Protein 4ZKS (pdb70)

Structure (mmCIF, N/CA/C/O backbone):
data_4ZKS
#
_entry.id   4ZKS
#
_cell.length_a   120.751
_cell.length_b   120.751
_cell.length_c   42.961
_cell.angle_alpha   90.00
_cell.angle_beta   90.00
_cell.angle_gamma   120.00
#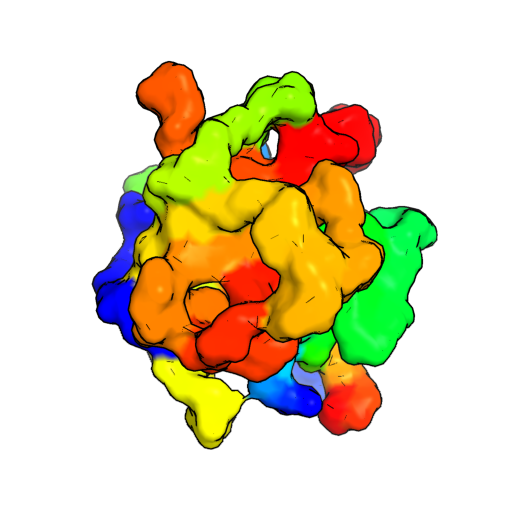
_symmetry.space_group_name_H-M   'H 3'
#
loop_
_entity.id
_entity.type
_entity.pdbx_description
1 polymer 'Urokinase-type plasminogen activator'
2 polymer upain-1-W3A
3 water water
#
loop_
_atom_site.group_PDB
_atom_site.id
_atom_site.type_symbol
_atom_site.label_atom_id
_atom_site.label_alt_id
_atom_site.label_comp_id
_atom_site.label_asym_id
_atom_site.label_entity_id
_atom_site.label_seq_id
_atom_site.pdbx_PDB_ins_code
_atom_site.Cartn_x
_atom_site.Cartn_y
_atom_site.Cartn_z
_atom_site.occupancy
_atom_site.B_iso_or_equiv
_atom_site.auth_seq_id
_atom_site.auth_comp_id
_atom_site.auth_asym_id
_atom_site.auth_atom_id
_atom_site.pdbx_PDB_model_num
ATOM 1 N N . ILE A 1 1 ? -25.254 -25.423 -6.284 1.00 18.20 16 ILE U N 1
ATOM 2 C CA . ILE A 1 1 ? -26.451 -26.311 -6.304 1.00 18.18 16 ILE U CA 1
ATOM 3 C C . ILE A 1 1 ? -26.390 -27.288 -5.128 1.00 18.37 16 ILE U C 1
ATOM 4 O O . ILE A 1 1 ? -25.432 -28.075 -5.040 1.00 17.97 16 ILE U O 1
ATOM 9 N N . ILE A 1 2 ? -27.394 -27.227 -4.248 1.00 18.65 17 ILE U N 1
ATOM 10 C CA . ILE A 1 2 ? -27.570 -28.198 -3.142 1.00 19.11 17 ILE U CA 1
ATOM 11 C C . ILE A 1 2 ? -28.231 -29.466 -3.680 1.00 18.79 17 ILE U C 1
ATOM 12 O O . ILE A 1 2 ? -29.275 -29.385 -4.318 1.00 19.60 17 ILE U O 1
ATOM 17 N N . GLY A 1 3 ? -27.632 -30.627 -3.441 1.00 18.87 18 GLY U N 1
ATOM 18 C CA . GLY A 1 3 ? -28.189 -31.878 -3.939 1.00 19.54 18 GLY U CA 1
ATOM 19 C C . GLY A 1 3 ? -28.015 -31.947 -5.451 1.00 20.15 18 GLY U C 1
ATOM 20 O O . GLY A 1 3 ? -27.046 -31.434 -5.981 1.00 20.05 18 GLY U O 1
ATOM 21 N N . GLY A 1 4 ? -28.974 -32.548 -6.146 1.00 20.24 19 GLY U N 1
ATOM 22 C CA . GLY A 1 4 ? -28.859 -32.697 -7.603 1.00 20.67 19 GLY U CA 1
ATOM 23 C C . GLY A 1 4 ? -27.689 -33.579 -7.979 1.00 20.52 19 GLY U C 1
ATOM 24 O O . GLY A 1 4 ? -27.311 -34.494 -7.229 1.00 20.04 19 GLY U O 1
ATOM 25 N N . GLU A 1 5 ? -27.084 -33.308 -9.131 1.00 20.33 20 GLU U N 1
ATOM 26 C CA . GLU A 1 5 ? -26.081 -34.202 -9.673 1.00 20.73 20 GLU U CA 1
ATOM 27 C C . GLU A 1 5 ? -25.010 -33.420 -10.432 1.00 20.37 20 GLU U C 1
ATOM 28 O O . GLU A 1 5 ? -25.263 -32.323 -10.942 1.00 18.79 20 GLU U O 1
ATOM 34 N N . PHE A 1 6 ? -23.806 -33.968 -10.467 1.00 18.83 21 PHE U N 1
ATOM 35 C CA . PHE A 1 6 ? -22.749 -33.388 -11.269 1.00 18.14 21 PHE U CA 1
ATOM 36 C C . PHE A 1 6 ? -23.091 -33.609 -12.719 1.00 18.80 21 PHE U C 1
ATOM 37 O O . PHE A 1 6 ? -23.810 -34.539 -13.056 1.00 18.39 21 PHE U O 1
ATOM 45 N N . THR A 1 7 ? -22.592 -32.716 -13.548 1.00 18.68 22 THR U N 1
ATOM 46 C CA . THR A 1 7 ? -22.882 -32.755 -14.972 1.00 18.68 22 THR U CA 1
ATOM 47 C C . THR A 1 7 ? -21.700 -32.188 -15.722 1.00 18.80 22 THR U C 1
ATOM 48 O O . THR A 1 7 ? -20.664 -31.891 -15.129 1.00 18.60 22 THR U O 1
ATOM 52 N N . THR A 1 8 ? -21.856 -32.065 -17.046 1.00 20.04 23 THR U N 1
ATOM 53 C CA . THR A 1 8 ? -20.888 -31.410 -17.891 1.00 19.62 23 THR U CA 1
ATOM 54 C C . THR A 1 8 ? -21.599 -30.443 -18.841 1.00 19.03 23 THR U C 1
ATOM 55 O O . THR A 1 8 ? -22.819 -30.496 -19.035 1.00 18.85 23 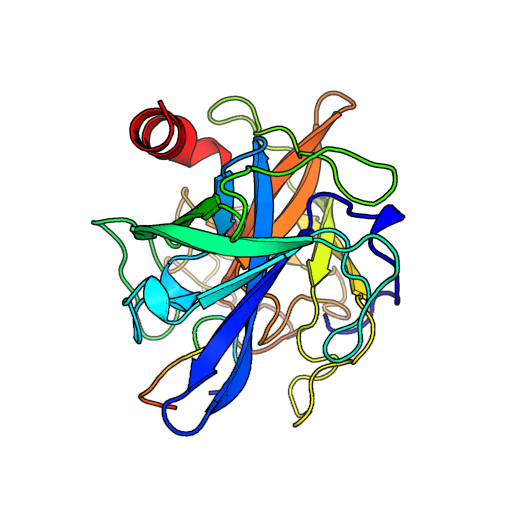THR U O 1
ATOM 59 N N . ILE A 1 9 ? -20.798 -29.591 -19.459 1.00 19.70 24 ILE U N 1
ATOM 60 C CA . ILE A 1 9 ? -21.292 -28.506 -20.299 1.00 19.57 24 ILE U CA 1
ATOM 61 C C . ILE A 1 9 ? -22.133 -28.984 -21.497 1.00 19.87 24 ILE U C 1
ATOM 62 O O . ILE A 1 9 ? -23.043 -28.284 -21.948 1.00 18.82 24 ILE U O 1
ATOM 67 N N . GLU A 1 10 ? -21.871 -30.199 -21.970 1.00 20.09 25 GLU U N 1
ATOM 68 C CA . GLU A 1 10 ? -22.706 -30.799 -23.030 1.00 19.77 25 GLU U CA 1
ATOM 69 C C . GLU A 1 10 ? -24.193 -30.850 -22.660 1.00 20.43 25 GLU U C 1
ATOM 70 O O . GLU A 1 10 ? -25.062 -30.795 -23.530 1.00 21.50 25 GLU U O 1
ATOM 76 N N . ASN A 1 11 ? -24.485 -30.960 -21.365 1.00 19.85 26 ASN U N 1
ATOM 77 C CA . ASN A 1 11 ? -25.855 -31.011 -20.866 1.00 18.86 26 ASN U CA 1
ATOM 78 C C . ASN A 1 11 ? -26.480 -29.644 -20.577 1.00 19.61 26 ASN U C 1
ATOM 79 O O . ASN A 1 11 ? -27.634 -29.547 -20.159 1.00 20.11 26 ASN U O 1
ATOM 84 N N . GLN A 1 12 ? -25.718 -28.585 -20.795 1.00 19.37 27 GLN U N 1
ATOM 85 C CA . GLN A 1 12 ? -26.217 -27.229 -20.640 1.00 19.95 27 GLN U CA 1
ATOM 86 C C . GLN A 1 12 ? -25.269 -26.287 -21.399 1.00 20.33 27 GLN U C 1
ATOM 87 O O . GLN A 1 12 ? -24.616 -25.427 -20.795 1.00 20.28 27 GLN U O 1
ATOM 93 N N . PRO A 1 13 ? -25.172 -26.459 -22.743 1.00 21.06 28 PRO U N 1
ATOM 94 C CA . PRO A 1 13 ? -24.098 -25.828 -23.523 1.00 20.86 28 PRO U CA 1
ATOM 95 C C . PRO A 1 13 ? -24.199 -24.312 -23.724 1.00 20.70 28 PRO U C 1
ATOM 96 O O . PRO A 1 13 ? -23.276 -23.712 -24.272 1.00 21.81 28 PRO U O 1
ATOM 100 N N . TRP A 1 14 ? -25.274 -23.714 -23.244 1.00 20.88 29 TRP U N 1
ATOM 101 C CA . TRP A 1 14 ? -25.414 -22.259 -23.176 1.00 20.90 29 TRP U CA 1
ATOM 102 C C . TRP A 1 14 ? -24.860 -21.678 -21.883 1.00 20.87 29 TRP U C 1
ATOM 103 O O . TRP A 1 14 ? -24.834 -20.451 -21.739 1.00 20.90 29 TRP U O 1
ATOM 114 N N . PHE A 1 15 ? -24.464 -22.534 -20.937 1.00 20.47 30 PHE U N 1
ATOM 115 C CA . PHE A 1 15 ? -24.040 -22.042 -19.627 1.00 19.16 30 PHE U CA 1
ATOM 116 C C . PHE A 1 15 ? -22.742 -21.248 -19.743 1.00 18.85 30 PHE U C 1
ATOM 117 O O . PHE A 1 15 ? -21.773 -21.700 -20.347 1.00 19.97 30 PHE U O 1
ATOM 125 N N . ALA A 1 16 ? -22.737 -20.048 -19.168 1.00 19.23 31 ALA U N 1
ATOM 126 C CA . ALA A 1 16 ? -21.590 -19.166 -19.196 1.00 18.37 31 ALA U CA 1
ATOM 127 C C . ALA A 1 16 ? -21.035 -19.035 -17.793 1.00 18.37 31 ALA U C 1
ATOM 128 O O . ALA A 1 16 ? -21.808 -18.838 -16.835 1.00 18.40 31 ALA U O 1
ATOM 130 N N . ALA A 1 17 ? -19.720 -19.156 -17.671 1.00 18.42 32 ALA U N 1
ATOM 131 C CA . ALA A 1 17 ? -19.031 -18.988 -16.384 1.00 17.88 32 ALA U CA 1
ATOM 132 C C . ALA A 1 17 ? -18.326 -17.628 -16.370 1.00 18.18 32 ALA U C 1
ATOM 133 O O . ALA A 1 17 ? -17.452 -17.341 -17.213 1.00 18.43 32 ALA U O 1
ATOM 135 N N . ILE A 1 18 ? -18.746 -16.781 -15.437 1.00 18.08 33 ILE U N 1
ATOM 136 C CA . ILE A 1 18 ? -18.299 -15.393 -15.360 1.00 19.37 33 ILE U CA 1
ATOM 137 C C . ILE A 1 18 ? -17.385 -15.170 -14.156 1.00 19.82 33 ILE U C 1
ATOM 138 O O . ILE A 1 18 ? -17.768 -15.458 -13.017 1.00 20.48 33 ILE U O 1
ATOM 143 N N . TYR A 1 19 ? -16.187 -14.704 -14.426 1.00 19.84 34 TYR U N 1
ATOM 144 C CA . TYR A 1 19 ? -15.172 -14.406 -13.454 1.00 20.68 34 TYR U CA 1
ATOM 145 C C . TYR A 1 19 ? -14.734 -12.907 -13.402 1.00 22.15 34 TYR U C 1
ATOM 146 O O . TYR A 1 19 ? -14.934 -12.179 -14.317 1.00 21.49 34 TYR U O 1
ATOM 155 N N . ARG A 1 20 ? -14.112 -12.522 -12.303 1.00 24.40 35 ARG U N 1
ATOM 156 C CA . ARG A 1 20 ? -13.564 -11.166 -12.186 1.00 28.78 35 ARG U CA 1
ATOM 157 C C . ARG A 1 20 ? -12.096 -11.141 -11.862 1.00 29.18 35 ARG U C 1
ATOM 158 O O . ARG A 1 20 ? -11.706 -11.801 -10.954 1.00 26.76 35 ARG U O 1
ATOM 166 N N . ARG A 1 21 ? -11.319 -10.333 -12.555 1.00 32.83 36 ARG U N 1
ATOM 167 C CA . ARG A 1 21 ? -9.917 -10.196 -12.193 1.00 37.37 36 ARG U CA 1
ATOM 168 C C . ARG A 1 21 ? -9.752 -9.206 -11.093 1.00 39.09 36 ARG U C 1
ATOM 169 O O . ARG A 1 21 ? -10.437 -8.238 -11.047 1.00 39.16 36 ARG U O 1
ATOM 177 N N . HIS A 1 22 ? -8.802 -9.462 -10.222 1.00 42.74 37 HIS U N 1
ATOM 178 C CA . HIS A 1 22 ? -8.417 -8.483 -9.244 1.00 46.19 37 HIS U CA 1
ATOM 179 C C . HIS A 1 22 ? -7.017 -7.892 -9.473 1.00 48.35 37 HIS U C 1
ATOM 180 O O . HIS A 1 22 ? -6.048 -8.595 -9.724 1.00 52.50 37 HIS U O 1
ATOM 187 N N . ARG A 1 23 A -6.962 -6.570 -9.416 1.00 74.27 37 ARG U N 1
ATOM 188 C CA . ARG A 1 23 A -5.835 -5.757 -8.979 1.00 73.36 37 ARG U CA 1
ATOM 189 C C . ARG A 1 23 A -4.909 -6.536 -8.107 1.00 73.11 37 ARG U C 1
ATOM 190 O O . ARG A 1 23 A -5.188 -6.767 -6.954 1.00 72.36 37 ARG U O 1
ATOM 198 N N . GLY A 1 24 B -3.811 -6.962 -8.688 1.00 81.90 37 GLY U N 1
ATOM 199 C CA . GLY A 1 24 B -2.956 -7.958 -8.094 1.00 82.80 37 GLY U CA 1
ATOM 200 C C . GLY A 1 24 B -2.946 -9.117 -9.055 1.00 82.83 37 GLY U C 1
ATOM 201 O O . GLY A 1 24 B -1.914 -9.640 -9.436 1.00 83.10 37 GLY U O 1
ATOM 202 N N . GLY A 1 25 C -4.132 -9.487 -9.493 1.00 78.96 37 GLY U N 1
ATOM 203 C CA . GLY A 1 25 C -4.229 -10.386 -10.614 1.00 78.12 37 GLY U CA 1
ATOM 204 C C . GLY A 1 25 C -4.885 -11.696 -10.361 1.00 78.10 37 GLY U C 1
ATOM 205 O O . GLY A 1 25 C -4.935 -12.495 -11.267 1.00 73.04 37 GLY U O 1
ATOM 206 N N . SER A 1 26 D -5.374 -11.941 -9.152 1.00 43.75 37 SER U N 1
ATOM 207 C CA . SER A 1 26 D -6.118 -13.175 -8.941 1.00 43.12 37 SER U CA 1
ATOM 208 C C . SER A 1 26 D -7.442 -13.097 -9.734 1.00 40.32 37 SER U C 1
ATOM 209 O O . SER A 1 26 D -7.845 -12.024 -10.090 1.00 41.70 37 SER U O 1
ATOM 212 N N . VAL A 1 27 ? -8.060 -14.226 -10.042 1.00 37.43 38 VAL U N 1
ATOM 213 C CA . VAL A 1 27 ? -9.341 -14.257 -10.710 1.00 35.01 38 VAL U CA 1
ATOM 214 C C . VAL A 1 27 ? -10.250 -15.133 -9.899 1.00 33.56 38 VAL U C 1
ATOM 215 O O . VAL A 1 27 ? -9.823 -16.150 -9.468 1.00 34.67 38 VAL U O 1
ATOM 219 N N . THR A 1 28 ? -11.484 -14.722 -9.680 1.00 30.31 39 THR U N 1
ATOM 220 C CA . THR A 1 28 ? -12.399 -15.427 -8.836 1.00 29.07 39 THR U CA 1
ATOM 221 C C . THR A 1 28 ? -13.702 -15.558 -9.580 1.00 25.53 39 THR U C 1
ATOM 222 O O . THR A 1 28 ? -14.038 -14.735 -10.358 1.00 23.39 39 THR U O 1
ATOM 226 N N . TYR A 1 29 ? -14.415 -16.630 -9.322 1.00 23.35 40 TYR U N 1
ATOM 227 C CA . TYR A 1 29 ? -15.731 -16.856 -9.913 1.00 21.65 40 TYR U CA 1
ATOM 228 C C . TYR A 1 29 ? -16.751 -15.858 -9.384 1.00 22.39 40 TYR U C 1
ATOM 229 O O . TYR A 1 29 ? -16.737 -15.536 -8.241 1.00 23.55 40 TYR U O 1
ATOM 238 N N . VAL A 1 30 ? -17.608 -15.373 -10.251 1.00 22.23 41 VAL U N 1
ATOM 239 C CA . VAL A 1 30 ? -18.610 -14.382 -9.888 1.00 22.51 41 VAL U CA 1
ATOM 240 C C . VAL A 1 30 ? -19.997 -15.016 -9.923 1.00 22.22 41 VAL U C 1
ATOM 241 O O . VAL A 1 30 ? -20.667 -15.131 -8.896 1.00 21.41 41 VAL U O 1
ATOM 245 N N . CYS A 1 31 ? -20.405 -15.467 -11.104 1.00 20.31 42 CYS U N 1
ATOM 246 C CA . CYS A 1 31 ? -21.778 -15.870 -11.335 1.00 19.81 42 CYS U CA 1
ATOM 247 C C . CYS A 1 31 ? -21.850 -16.665 -12.617 1.00 18.05 42 CYS U C 1
ATOM 248 O O . CYS A 1 31 ? -20.918 -16.640 -13.396 1.00 17.32 42 CYS U O 1
ATOM 251 N N . GLY A 1 32 ? -22.974 -17.344 -12.794 1.00 17.01 43 GLY U N 1
ATOM 252 C CA . GLY A 1 32 ? -23.341 -18.004 -14.039 1.00 17.66 43 GLY U CA 1
ATOM 253 C C . GLY A 1 32 ? -24.047 -17.049 -14.982 1.00 17.49 43 GLY U C 1
ATOM 254 O O . GLY A 1 32 ? -24.305 -15.891 -14.653 1.00 18.45 43 GLY U O 1
ATOM 255 N N . GLY A 1 33 ? -24.342 -17.546 -16.172 1.00 17.80 44 GLY U N 1
ATOM 256 C CA . GLY A 1 33 ? -25.055 -16.794 -17.187 1.00 18.08 44 GLY U CA 1
ATOM 257 C C . GLY A 1 33 ? -25.488 -17.756 -18.277 1.00 18.53 44 GLY U C 1
ATOM 258 O O . GLY A 1 33 ? -25.117 -18.934 -18.234 1.00 18.78 44 GLY U O 1
ATOM 259 N N . SER A 1 34 ? -26.223 -17.239 -19.268 1.00 18.62 45 SER U N 1
ATOM 260 C CA . SER A 1 34 ? -26.760 -18.051 -20.354 1.00 19.24 45 SER U CA 1
ATOM 261 C C . SER A 1 34 ? -26.522 -17.347 -21.693 1.00 20.76 45 SER U C 1
ATOM 262 O O . SER A 1 34 ? -26.804 -16.154 -21.843 1.00 19.32 45 SER U O 1
ATOM 265 N N . LEU A 1 35 ? -25.985 -18.096 -22.648 1.00 20.75 46 LEU U N 1
ATOM 266 C CA . LEU A 1 35 ? -25.749 -17.587 -23.993 1.00 22.67 46 LEU U CA 1
ATOM 267 C C . LEU A 1 35 ? -27.071 -17.559 -24.734 1.00 22.35 46 LEU U C 1
ATOM 268 O O . LEU A 1 35 ? -27.680 -18.599 -24.937 1.00 22.90 46 LEU U O 1
ATOM 273 N N . ILE A 1 36 ? -27.530 -16.368 -25.118 1.00 23.06 47 ILE U N 1
ATOM 274 C CA . ILE A 1 36 ? -28.824 -16.230 -25.789 1.00 23.59 47 ILE U CA 1
ATOM 275 C C . ILE A 1 36 ? -28.639 -15.868 -27.275 1.00 25.17 47 ILE U C 1
ATOM 276 O O . ILE A 1 36 ? -29.568 -16.000 -28.063 1.00 27.29 47 ILE U O 1
ATOM 281 N N . SER A 1 37 ? -27.446 -15.412 -27.632 1.00 27.15 48 SER U N 1
ATOM 282 C CA . SER A 1 37 ? -27.027 -15.315 -29.024 1.00 27.62 48 SER U CA 1
ATOM 283 C C . SER A 1 37 ? -25.508 -15.344 -29.048 1.00 28.32 48 SER U C 1
ATOM 284 O O . SER A 1 37 ? -24.867 -15.232 -27.993 1.00 27.90 48 SER U O 1
ATOM 287 N N . PRO A 1 38 ? -24.906 -15.476 -30.246 1.00 27.33 49 PRO U N 1
ATOM 288 C CA . PRO A 1 38 ? -23.456 -15.601 -30.296 1.00 27.25 49 PRO U CA 1
ATOM 289 C C . PRO A 1 38 ? -22.687 -14.531 -29.527 1.00 27.35 49 PRO U C 1
ATOM 290 O O . PRO A 1 38 ? -21.662 -14.852 -28.932 1.00 26.16 49 PRO U O 1
ATOM 294 N N . CYS A 1 39 ? -23.170 -13.284 -29.527 1.00 26.70 50 CYS U N 1
ATOM 295 C CA . CYS A 1 39 ? -22.462 -12.191 -28.858 1.00 27.82 50 CYS U CA 1
ATOM 296 C C . CYS A 1 39 ? -23.000 -11.814 -27.481 1.00 26.03 50 CYS U C 1
ATOM 297 O O . CYS A 1 39 ? -22.439 -10.928 -26.852 1.00 26.27 50 CYS U O 1
ATOM 300 N N . TRP A 1 40 ? -24.063 -12.463 -27.014 1.00 25.93 51 TRP U N 1
ATOM 301 C CA . TRP A 1 40 ? -24.776 -11.979 -25.818 1.00 25.48 51 TRP U CA 1
ATOM 302 C C . TRP A 1 40 ? -25.019 -13.047 -24.762 1.00 23.95 51 TRP U C 1
ATOM 303 O O . TRP A 1 40 ? -25.615 -14.082 -25.036 1.00 22.25 51 TRP U O 1
ATOM 314 N N . VAL A 1 41 ? -24.577 -12.745 -23.541 1.00 22.72 52 VAL U N 1
ATOM 315 C CA . VAL A 1 41 ? -24.837 -13.581 -22.376 1.00 21.55 52 VAL U CA 1
ATOM 316 C C . VAL A 1 41 ? -25.752 -12.827 -21.416 1.00 21.11 52 VAL U C 1
ATOM 317 O O . VAL A 1 41 ? -25.571 -11.629 -21.172 1.00 20.16 52 VAL U O 1
ATOM 321 N N . ILE A 1 42 ? -26.740 -13.524 -20.872 1.00 20.09 53 ILE U N 1
ATOM 322 C CA . ILE A 1 42 ? -27.682 -12.904 -19.964 1.00 19.85 53 ILE U CA 1
ATOM 323 C C . ILE A 1 42 ? -27.439 -13.443 -18.560 1.00 20.14 53 ILE U C 1
ATOM 324 O O . ILE A 1 42 ? -27.200 -14.630 -18.389 1.00 19.26 53 ILE U O 1
ATOM 329 N N . SER A 1 43 ? -27.498 -12.561 -17.568 1.00 19.33 54 SER U N 1
ATOM 330 C CA . SER A 1 43 ? -27.154 -12.918 -16.201 1.00 18.95 54 SER U CA 1
ATOM 331 C C . SER A 1 43 ? -27.975 -12.039 -15.244 1.00 19.15 54 SER U C 1
ATOM 332 O O . SER A 1 43 ? -29.030 -11.516 -15.629 1.00 20.11 54 SER U O 1
ATOM 335 N N . ALA A 1 44 ? -27.501 -11.872 -14.013 1.00 18.75 55 ALA U N 1
ATOM 336 C CA . ALA A 1 44 ? -28.196 -11.056 -13.005 1.00 19.17 55 ALA U CA 1
ATOM 337 C C . ALA A 1 44 ? -27.421 -9.772 -12.672 1.00 19.31 55 ALA U C 1
ATOM 338 O O . ALA A 1 44 ? -26.210 -9.806 -12.503 1.00 19.85 55 ALA U O 1
ATOM 340 N N . THR A 1 45 ? -28.116 -8.649 -12.551 1.00 19.22 56 THR U N 1
ATOM 341 C CA . THR A 1 45 ? -27.446 -7.362 -12.247 1.00 19.43 56 THR U CA 1
ATOM 342 C C . THR A 1 45 ? -26.709 -7.426 -10.897 1.00 19.49 56 THR U C 1
ATOM 343 O O . THR A 1 45 ? -25.636 -6.869 -10.757 1.00 20.15 56 THR U O 1
ATOM 347 N N . HIS A 1 46 ? -27.246 -8.140 -9.917 1.00 19.75 57 HIS U N 1
ATOM 348 C CA . HIS A 1 46 ? -26.599 -8.13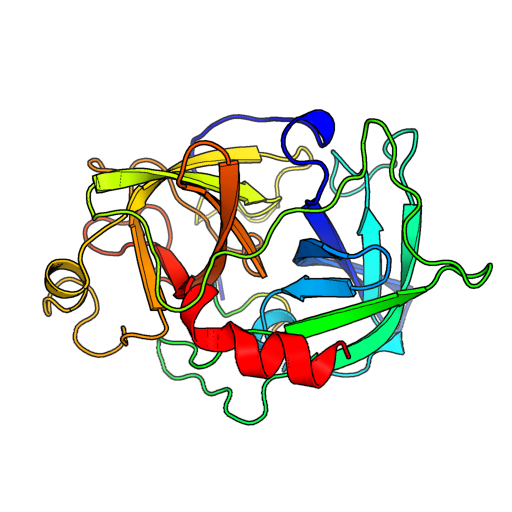6 -8.588 1.00 19.92 57 HIS U CA 1
ATOM 349 C C . HIS A 1 46 ? -25.196 -8.738 -8.607 1.00 21.07 57 HIS U C 1
ATOM 350 O O . HIS A 1 46 ? -24.384 -8.453 -7.731 1.00 21.72 57 HIS U O 1
ATOM 357 N N . CYS A 1 47 ? -24.905 -9.550 -9.628 1.00 20.77 58 CYS U N 1
ATOM 358 C CA . CYS A 1 47 ? -23.579 -10.112 -9.817 1.00 21.18 58 CYS U CA 1
ATOM 359 C C . CYS A 1 47 ? -22.496 -9.063 -10.064 1.00 21.94 58 CYS U C 1
ATOM 360 O O . CYS A 1 47 ? -21.328 -9.339 -9.843 1.00 20.38 58 CYS U O 1
ATOM 363 N N . PHE A 1 48 ? -22.914 -7.914 -10.556 1.00 21.95 59 PHE U N 1
ATOM 364 C CA . PHE A 1 48 ? -22.010 -6.873 -11.003 1.00 22.62 59 PHE U CA 1
ATOM 365 C C . PHE A 1 48 ? -22.073 -5.503 -10.295 1.00 22.77 59 PHE U C 1
ATOM 366 O O . PHE A 1 48 ? -21.205 -4.704 -10.426 1.00 22.03 59 PHE U O 1
ATOM 374 N N . ILE A 1 49 ? -23.159 -5.292 -9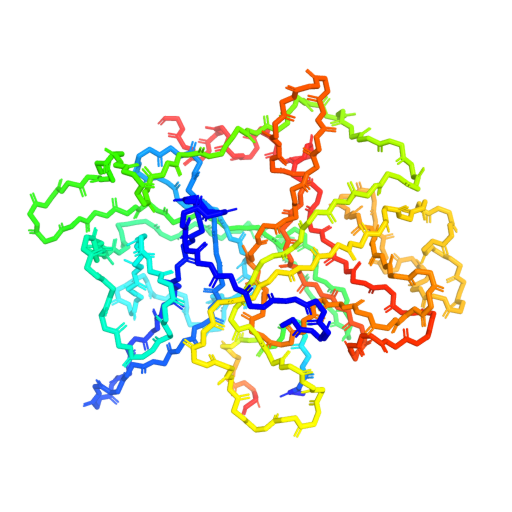.596 1.00 26.06 60 ILE U N 1
ATOM 375 C CA . ILE A 1 49 ? -23.595 -3.997 -9.163 1.00 28.62 60 ILE U CA 1
ATOM 376 C C . ILE A 1 49 ? -22.516 -3.336 -8.360 1.00 29.12 60 ILE U C 1
ATOM 377 O O . ILE A 1 49 ? -22.386 -2.156 -8.408 1.00 30.85 60 ILE U O 1
ATOM 382 N N . ASP A 1 50 A -21.819 -4.125 -7.561 1.00 33.82 60 ASP U N 1
ATOM 383 C CA . ASP A 1 50 A -20.717 -3.652 -6.734 1.00 34.24 60 ASP U CA 1
ATOM 384 C C . ASP A 1 50 A -19.399 -3.323 -7.424 1.00 33.52 60 ASP U C 1
ATOM 385 O O . ASP A 1 50 A -18.610 -2.568 -6.925 1.00 30.66 60 ASP U O 1
ATOM 390 N N . TYR A 1 51 B -19.141 -3.984 -8.539 1.00 34.81 60 TYR U N 1
ATOM 391 C CA . TYR A 1 51 B -17.942 -3.781 -9.294 1.00 35.99 60 TYR U CA 1
ATOM 392 C C . TYR A 1 51 B -18.332 -3.679 -10.746 1.00 35.29 60 TYR U C 1
ATOM 393 O O . TYR A 1 51 B -18.164 -4.595 -11.484 1.00 34.34 60 TYR U O 1
ATOM 402 N N . PRO A 1 52 C -18.899 -2.458 -11.130 1.00 31.03 60 PRO U N 1
ATOM 403 C CA . PRO A 1 52 C -19.538 -2.477 -12.452 1.00 31.04 60 PRO U CA 1
ATOM 404 C C . PRO A 1 52 C -18.650 -2.206 -13.650 1.00 31.47 60 PRO U C 1
ATOM 405 O O . PRO A 1 52 C -19.138 -1.965 -14.709 1.00 33.72 60 PRO U O 1
ATOM 409 N N . LYS A 1 53 ? -17.360 -2.218 -13.457 1.00 31.90 61 LYS U N 1
ATOM 410 C CA . LYS A 1 53 ? -16.433 -1.999 -14.537 1.00 35.38 61 LYS U CA 1
ATOM 411 C C . LYS A 1 53 ? -16.261 -3.241 -15.454 1.00 33.12 61 LYS U C 1
ATOM 412 O O . LYS A 1 53 ? -15.787 -4.240 -15.026 1.00 32.84 61 LYS U O 1
ATOM 418 N N . LYS A 1 54 ? -16.606 -3.101 -16.723 1.00 31.75 62 LYS U N 1
ATOM 419 C CA . LYS A 1 54 ? -16.621 -4.193 -17.691 1.00 31.33 62 LYS U CA 1
ATOM 420 C C . LYS A 1 54 ? -15.275 -4.809 -17.928 1.00 31.71 62 LYS U C 1
ATOM 421 O O . LYS A 1 54 ? -15.197 -5.956 -18.145 1.00 31.29 62 LYS U O 1
ATOM 427 N N . GLU A 1 55 A -14.210 -4.034 -17.874 1.00 30.77 62 GLU U N 1
ATOM 428 C CA . GLU A 1 55 A -12.875 -4.578 -18.096 1.00 32.46 62 GLU U CA 1
ATOM 429 C C . GLU A 1 55 A -12.430 -5.611 -17.055 1.00 32.46 62 GLU U C 1
ATOM 430 O O . GLU A 1 55 A -11.426 -6.261 -17.239 1.00 33.05 62 GLU U O 1
ATOM 436 N N . ASP A 1 56 ? -13.097 -5.651 -15.926 1.00 31.63 63 ASP U N 1
ATOM 437 C CA . ASP A 1 56 ? -12.694 -6.527 -14.870 1.00 32.37 63 ASP U CA 1
ATOM 438 C C . ASP A 1 56 ? -13.123 -7.973 -15.086 1.00 31.16 63 ASP U C 1
ATOM 439 O O . ASP A 1 56 ? -12.659 -8.820 -14.397 1.00 33.09 63 ASP U O 1
ATOM 444 N N . TYR A 1 57 ? -14.037 -8.219 -16.007 1.00 29.99 64 TYR U N 1
ATOM 445 C CA . TYR A 1 57 ? -14.715 -9.500 -16.139 1.00 28.37 64 TYR U CA 1
ATOM 446 C C . TYR A 1 57 ? -14.230 -10.336 -17.303 1.00 28.36 64 TYR U C 1
ATOM 447 O O . TYR A 1 57 ? -13.863 -9.823 -18.314 1.00 29.66 64 TYR U O 1
ATOM 456 N N . ILE A 1 58 ? -14.257 -11.634 -17.103 1.00 26.55 65 ILE U N 1
ATOM 457 C CA . ILE A 1 58 ? -13.920 -12.628 -18.103 1.00 27.05 65 ILE U CA 1
ATOM 458 C C . ILE A 1 58 ? -15.083 -13.609 -18.173 1.00 26.45 65 ILE U C 1
ATOM 459 O O . ILE A 1 58 ? -15.595 -14.025 -17.142 1.00 25.74 65 ILE U O 1
ATOM 464 N N . VAL A 1 59 ? -15.475 -13.991 -19.384 1.00 23.79 66 VAL U N 1
ATOM 465 C CA . VAL A 1 59 ? -16.532 -14.964 -19.575 1.00 22.60 66 VAL U CA 1
ATOM 466 C C . VAL A 1 59 ? -16.003 -16.169 -20.342 1.00 24.58 66 VAL U C 1
ATOM 467 O O . VAL A 1 59 ? -15.358 -16.003 -21.388 1.00 23.49 66 VAL U O 1
ATOM 471 N N . TYR A 1 60 ? -16.273 -17.366 -19.821 1.00 23.51 67 TYR U N 1
ATOM 472 C CA . TYR A 1 60 ? -15.951 -18.607 -20.527 1.00 25.01 67 TYR U CA 1
ATOM 473 C C . TYR A 1 60 ? -17.218 -19.297 -20.958 1.00 24.04 67 TYR U C 1
ATOM 474 O O . TYR A 1 60 ? -18.211 -19.332 -20.207 1.00 22.57 67 TYR U O 1
ATOM 483 N N . LEU A 1 61 ? -17.178 -19.854 -22.168 1.00 23.60 68 LEU U N 1
ATOM 484 C CA . LEU A 1 61 ? -18.185 -20.785 -22.647 1.00 23.59 68 LEU U CA 1
ATOM 485 C C . LEU A 1 61 ? -17.539 -22.161 -22.865 1.00 22.59 68 LEU U C 1
ATOM 486 O O . LEU A 1 61 ? -16.318 -22.275 -23.033 1.00 21.97 68 LEU U O 1
ATOM 491 N N . GLY A 1 62 ? -18.357 -23.206 -22.846 1.00 23.08 69 GLY U N 1
ATOM 492 C CA . GLY A 1 62 ? -17.864 -24.568 -23.021 1.00 22.45 69 GLY U CA 1
ATOM 493 C C . GLY A 1 62 ? -17.072 -25.109 -21.848 1.00 23.31 69 GLY U C 1
ATOM 494 O O . GLY A 1 62 ? -16.242 -26.000 -22.014 1.00 21.32 69 GLY U O 1
ATOM 495 N N . ARG A 1 63 ? -17.330 -24.563 -20.661 1.00 24.01 70 ARG U N 1
ATOM 496 C CA . ARG A 1 63 ? -16.585 -24.909 -19.447 1.00 24.93 70 ARG U CA 1
ATOM 497 C C . ARG A 1 63 ? -17.394 -25.830 -18.533 1.00 22.78 70 ARG U C 1
ATOM 498 O O . ARG A 1 63 ? -18.503 -25.488 -18.138 1.00 21.15 70 ARG U O 1
ATOM 506 N N . SER A 1 64 ? -16.815 -26.984 -18.183 1.00 21.37 71 SER U N 1
ATOM 507 C CA . SER A 1 64 ? -17.433 -27.939 -17.257 1.00 20.99 71 SER U CA 1
ATOM 508 C C . SER A 1 64 ? -16.824 -27.878 -15.853 1.00 20.88 71 SER U C 1
ATOM 509 O O . SER A 1 64 ? -17.414 -28.423 -14.928 1.00 20.75 71 SER U O 1
ATOM 512 N N . ARG A 1 65 ? -15.648 -27.262 -15.707 1.00 20.58 72 ARG U N 1
ATOM 513 C CA . ARG A 1 65 ? -14.952 -27.193 -14.412 1.00 21.10 72 ARG U CA 1
ATOM 514 C C . ARG A 1 65 ? -14.591 -25.766 -14.046 1.00 21.30 72 ARG U C 1
ATOM 515 O O . ARG A 1 65 ? -14.391 -24.922 -14.900 1.00 19.27 72 ARG U O 1
ATOM 523 N N . LEU A 1 66 ? -14.520 -25.504 -12.748 1.00 21.58 73 LEU U N 1
ATOM 524 C CA . LEU A 1 66 ? -14.468 -24.134 -12.257 1.00 23.36 73 LEU U CA 1
ATOM 525 C C . LEU A 1 66 ? -13.077 -23.496 -12.427 1.00 23.99 73 LEU U C 1
ATOM 526 O O . LEU A 1 66 ? -12.963 -22.341 -12.821 1.00 25.63 73 LEU U O 1
ATOM 531 N N . ASN A 1 67 ? -12.027 -24.243 -12.103 1.00 25.06 74 ASN U N 1
ATOM 532 C CA . ASN A 1 67 ? -10.678 -23.684 -12.047 1.00 29.07 74 ASN U CA 1
ATOM 533 C C . ASN A 1 67 ? -9.671 -24.496 -12.832 1.00 31.30 74 ASN U C 1
ATOM 534 O O . ASN A 1 67 ? -8.488 -24.508 -12.502 1.00 33.55 74 ASN U O 1
ATOM 539 N N . SER A 1 68 ? -10.144 -25.178 -13.865 1.00 31.68 75 SER U N 1
ATOM 540 C CA . SER A 1 68 ? -9.254 -25.858 -14.795 1.00 34.28 75 SER U CA 1
ATOM 541 C C . SER A 1 68 ? -9.879 -25.767 -16.171 1.00 33.99 75 SER U C 1
ATOM 542 O O . SER A 1 68 ? -11.082 -25.571 -16.294 1.00 35.23 75 SER U O 1
ATOM 545 N N . ASN A 1 69 ? -9.067 -25.890 -17.210 1.00 34.17 76 ASN U N 1
ATOM 546 C CA . ASN A 1 69 ? -9.568 -25.706 -18.569 1.00 34.85 76 ASN U CA 1
ATOM 547 C C . ASN A 1 69 ? -10.362 -26.933 -19.019 1.00 31.83 76 ASN U C 1
ATOM 548 O O . ASN A 1 69 ? -10.050 -28.062 -18.639 1.00 32.35 76 ASN U O 1
ATOM 553 N N . THR A 1 70 ? -11.426 -26.692 -19.777 1.00 26.79 77 THR U N 1
ATOM 554 C CA . THR A 1 70 ? -12.185 -27.754 -20.416 1.00 25.47 77 THR U CA 1
ATOM 555 C C . THR A 1 70 ? -11.826 -27.699 -21.892 1.00 26.24 77 THR U C 1
ATOM 556 O O . THR A 1 70 ? -11.806 -26.621 -22.485 1.00 26.06 77 THR U O 1
ATOM 560 N N . GLN A 1 71 ? -11.520 -28.852 -22.477 1.00 26.19 78 GLN U N 1
ATOM 561 C CA . GLN A 1 71 ? -11.150 -28.912 -23.893 1.00 26.42 78 GLN U CA 1
ATOM 562 C C . GLN A 1 71 ? -12.295 -28.339 -24.722 1.00 25.82 78 GLN U C 1
ATOM 563 O O . GLN A 1 71 ? -13.435 -28.705 -24.524 1.00 24.70 78 GLN U O 1
ATOM 569 N N . GLY A 1 72 ? -11.979 -27.408 -25.623 1.00 27.21 79 GLY U N 1
ATOM 570 C CA . GLY A 1 72 ? -12.970 -26.753 -26.465 1.00 27.65 79 GLY U CA 1
ATOM 571 C C . GLY A 1 72 ? -13.526 -25.449 -25.907 1.00 28.15 79 GLY U C 1
ATOM 572 O O . GLY A 1 72 ? -14.340 -24.798 -26.545 1.00 29.04 79 GLY U O 1
ATOM 573 N N . GLU A 1 73 ? -13.120 -25.057 -24.706 1.00 27.37 80 GLU U N 1
ATOM 574 C CA . GLU A 1 73 ? -13.686 -23.842 -24.119 1.00 26.38 80 GLU U CA 1
ATOM 575 C C . GLU A 1 73 ? -13.290 -22.584 -24.908 1.00 27.18 80 GLU U C 1
ATOM 576 O O . GLU A 1 73 ? -12.301 -22.584 -25.649 1.00 26.91 80 GLU U O 1
ATOM 582 N N . MET A 1 74 ? -14.071 -21.520 -24.750 1.00 27.32 81 MET U N 1
ATOM 583 C CA . MET A 1 74 ? -13.704 -20.210 -25.296 1.00 29.09 81 MET U CA 1
ATOM 584 C C . MET A 1 74 ? -13.819 -19.130 -24.226 1.00 28.59 81 MET U C 1
ATOM 585 O O . MET A 1 74 ? -14.765 -19.137 -23.453 1.00 29.75 81 MET U O 1
ATOM 590 N N . LYS A 1 75 ? -12.846 -18.224 -24.215 1.00 28.75 82 LYS U N 1
ATOM 591 C CA . LYS A 1 75 ? -12.699 -17.154 -23.234 1.00 28.86 82 LYS U CA 1
ATOM 592 C C . LYS A 1 75 ? -13.002 -15.825 -23.922 1.00 29.62 82 LYS U C 1
ATOM 593 O O . LYS A 1 75 ? -12.545 -15.585 -25.048 1.00 28.62 82 LYS U O 1
ATOM 599 N N . PHE A 1 76 ? -13.761 -14.971 -23.241 1.00 27.83 83 PHE U N 1
ATOM 600 C CA . PHE A 1 76 ? -14.216 -13.698 -23.786 1.00 27.82 83 PHE U CA 1
ATOM 601 C C . PHE A 1 76 ? -14.017 -12.565 -22.806 1.00 29.09 83 PHE U C 1
ATOM 602 O O . PHE A 1 76 ? -14.090 -12.753 -21.577 1.00 25.37 83 PHE U O 1
ATOM 610 N N . GLU A 1 77 ? -13.766 -11.392 -23.373 1.00 30.22 84 GLU U N 1
ATOM 611 C CA . GLU A 1 77 ? -13.832 -10.151 -22.636 1.00 31.66 84 GLU U CA 1
ATOM 612 C C . GLU A 1 77 ? -15.229 -9.598 -22.786 1.00 28.59 84 GLU U C 1
ATOM 613 O O . GLU A 1 77 ? -16.018 -10.064 -23.618 1.00 26.69 84 GLU U O 1
ATOM 619 N N . VAL A 1 78 ? -15.545 -8.625 -21.942 1.00 28.31 85 VAL U N 1
ATOM 620 C CA . VAL A 1 78 ? -16.864 -8.038 -21.918 1.00 28.03 85 VAL U CA 1
ATOM 621 C C . VAL A 1 78 ? -16.797 -6.680 -22.614 1.00 29.91 85 VAL U C 1
ATOM 622 O O . VAL A 1 78 ? -16.289 -5.702 -22.063 1.00 29.67 85 VAL U O 1
ATOM 626 N N . GLU A 1 79 ? -17.309 -6.677 -23.823 1.00 31.63 86 GLU U N 1
ATOM 627 C CA . GLU A 1 79 ? -17.471 -5.483 -24.610 1.00 33.30 86 GLU U CA 1
ATOM 628 C C . GLU A 1 79 ? -18.461 -4.450 -24.053 1.00 33.17 86 GLU U C 1
ATOM 629 O O . GLU A 1 79 ? -18.230 -3.275 -24.081 1.00 32.46 86 GLU U O 1
ATOM 635 N N . ASN A 1 80 ? -19.582 -4.941 -23.586 1.00 33.88 87 ASN U N 1
ATOM 636 C CA . ASN A 1 80 ? -20.624 -4.127 -23.021 1.00 34.44 87 ASN U CA 1
ATOM 637 C C . ASN A 1 80 ? -21.128 -4.813 -21.781 1.00 32.45 87 ASN U C 1
ATOM 638 O O . ASN A 1 80 ? -21.424 -5.947 -21.849 1.00 31.71 87 ASN U O 1
ATOM 643 N N . LEU A 1 81 ? -21.305 -4.107 -20.688 1.00 29.57 88 LEU U N 1
ATOM 644 C CA . LEU A 1 81 ? -21.941 -4.660 -19.531 1.00 27.77 88 LEU U CA 1
ATOM 645 C C . LEU A 1 81 ? -23.140 -3.786 -19.210 1.00 27.35 88 LEU U C 1
ATOM 646 O O . LEU A 1 81 ? -22.986 -2.654 -18.809 1.00 27.83 88 LEU U O 1
ATOM 651 N N . ILE A 1 82 ? -24.313 -4.351 -19.387 1.00 24.84 89 ILE U N 1
ATOM 652 C CA . ILE A 1 82 ? -25.565 -3.617 -19.298 1.00 25.52 89 ILE U CA 1
ATOM 653 C C . ILE A 1 82 ? -26.362 -4.072 -18.090 1.00 24.69 89 ILE U C 1
ATOM 654 O O . ILE A 1 82 ? -26.845 -5.193 -18.046 1.00 22.66 89 ILE U O 1
ATOM 659 N N . LEU A 1 83 ? -26.508 -3.184 -17.117 1.00 24.13 90 LEU U N 1
ATOM 660 C CA . LEU A 1 83 ? -27.249 -3.487 -15.900 1.00 24.65 90 LEU U CA 1
ATOM 661 C C . LEU A 1 83 ? -28.618 -2.836 -16.006 1.00 25.14 90 LEU U C 1
ATOM 662 O O . LEU A 1 83 ? -28.766 -1.836 -16.708 1.00 26.03 90 LEU U O 1
ATOM 667 N N . HIS A 1 84 ? -29.629 -3.401 -15.345 1.00 24.78 91 HIS U N 1
ATOM 668 C CA . HIS A 1 84 ? -30.989 -2.879 -15.470 1.00 25.03 91 HIS U CA 1
ATOM 669 C C . HIS A 1 84 ? -31.131 -1.606 -14.632 1.00 26.43 91 HIS U C 1
ATOM 670 O O . HIS A 1 84 ? -30.898 -1.617 -13.410 1.00 23.95 91 HIS U O 1
ATOM 677 N N . LYS A 1 85 ? -31.498 -0.515 -15.307 1.00 28.47 92 LYS U N 1
ATOM 678 C CA . LYS A 1 85 ? -31.659 0.816 -14.676 1.00 31.18 92 LYS U CA 1
ATOM 679 C C . LYS A 1 85 ? -32.555 0.809 -13.438 1.00 30.10 92 LYS U C 1
ATOM 680 O O . LYS A 1 85 ? -32.338 1.590 -12.502 1.00 30.53 92 LYS U O 1
ATOM 686 N N . ASP A 1 86 ? -33.576 -0.042 -13.446 1.00 27.80 93 ASP U N 1
ATOM 687 C CA . ASP A 1 86 ? -34.529 -0.133 -12.331 1.00 27.55 93 ASP U CA 1
ATOM 688 C C . ASP A 1 86 ? -34.195 -1.179 -11.270 1.00 25.39 93 ASP U C 1
ATOM 689 O O . ASP A 1 86 ? -35.041 -1.526 -10.442 1.00 23.66 93 ASP U O 1
ATOM 694 N N . TYR A 1 87 ? -32.970 -1.646 -11.265 1.00 24.12 94 TYR U N 1
ATOM 695 C CA . TYR A 1 87 ? -32.575 -2.630 -10.294 1.00 23.42 94 TYR U CA 1
ATOM 696 C C . TYR A 1 87 ? -32.756 -2.059 -8.916 1.00 24.63 94 TYR U C 1
ATOM 697 O O . TYR A 1 87 ? -32.518 -0.929 -8.715 1.00 24.97 94 TYR U O 1
ATOM 706 N N . SER A 1 88 ? -33.194 -2.858 -7.974 1.00 26.29 95 SER U N 1
ATOM 707 C CA . SER A 1 88 ? -33.115 -2.511 -6.572 1.00 27.92 95 SER U CA 1
ATOM 708 C C . SER A 1 88 ? -33.081 -3.716 -5.651 1.00 28.90 95 SER U C 1
ATOM 709 O O . SER A 1 88 ? -33.512 -4.755 -6.010 1.00 27.49 95 SER U O 1
ATOM 712 N N . ALA A 1 89 ? -32.525 -3.540 -4.480 1.00 29.92 96 ALA U N 1
ATOM 713 C CA . ALA A 1 89 ? -32.426 -4.624 -3.577 1.00 34.06 96 ALA U CA 1
ATOM 714 C C . ALA A 1 89 ? -32.718 -4.206 -2.147 1.00 38.48 96 ALA U C 1
ATOM 715 O O . ALA A 1 89 ? -32.407 -3.138 -1.737 1.00 36.14 96 ALA U O 1
ATOM 717 N N . ASP A 1 90 ? -33.366 -5.085 -1.414 1.00 47.32 97 ASP U N 1
ATOM 718 C CA . ASP A 1 90 ? -33.663 -4.805 -0.022 1.00 51.11 97 ASP U CA 1
ATOM 719 C C . ASP A 1 90 ? -33.004 -5.826 0.812 1.00 52.76 97 ASP U C 1
ATOM 720 O O . ASP A 1 90 ? -32.103 -6.474 0.366 1.00 50.61 97 ASP U O 1
ATOM 725 N N . THR A 1 91 A -33.595 -6.087 1.982 1.00 85.16 97 THR U N 1
ATOM 726 C CA . THR A 1 91 A -33.114 -7.062 2.929 1.00 85.45 97 THR U CA 1
ATOM 727 C C . THR A 1 91 A -33.079 -8.334 2.149 1.00 84.28 97 THR U C 1
ATOM 728 O O . THR A 1 91 A -32.103 -9.084 2.246 1.00 83.11 97 THR U O 1
ATOM 732 N N . LEU A 1 92 B -34.120 -8.553 1.334 1.00 39.14 97 LEU U N 1
ATOM 733 C CA . LEU A 1 92 B -34.151 -9.786 0.625 1.00 38.13 97 LEU U CA 1
ATOM 734 C C . LEU A 1 92 B -34.200 -9.705 -0.866 1.00 35.01 97 LEU U C 1
ATOM 735 O O . LEU A 1 92 B -33.351 -10.196 -1.481 1.00 36.76 97 LEU U O 1
ATOM 740 N N . ALA A 1 93 ? -35.238 -9.120 -1.409 1.00 34.10 98 ALA U N 1
ATOM 741 C CA . ALA A 1 93 ? -35.515 -9.262 -2.796 1.00 32.23 98 ALA U CA 1
ATOM 742 C C . ALA A 1 93 ? -34.594 -8.434 -3.636 1.00 30.00 98 ALA U C 1
ATOM 743 O O . ALA A 1 93 ? -34.217 -7.369 -3.254 1.00 27.99 98 ALA U O 1
ATOM 745 N N . HIS A 1 94 ? -34.257 -8.971 -4.799 1.00 27.08 99 HIS U N 1
ATOM 746 C CA . HIS A 1 94 ? -33.584 -8.205 -5.804 1.00 25.58 99 HIS U CA 1
ATOM 747 C C . HIS A 1 94 ? -34.568 -8.005 -6.937 1.00 25.49 99 HIS U C 1
ATOM 748 O O . HIS A 1 94 ? -35.041 -8.950 -7.481 1.00 24.71 99 HIS U O 1
ATOM 755 N N . HIS A 1 95 ? -34.866 -6.765 -7.241 1.00 25.14 100 HIS U N 1
ATOM 756 C CA . HIS A 1 95 ? -35.796 -6.394 -8.273 1.00 24.66 100 HIS U CA 1
ATOM 757 C C . HIS A 1 95 ? -35.117 -6.082 -9.586 1.00 23.29 100 HIS U C 1
ATOM 758 O O . HIS A 1 95 ? -34.080 -5.510 -9.595 1.00 22.19 100 HIS U O 1
ATOM 765 N N . ASN A 1 96 ? -35.760 -6.471 -10.683 1.00 22.10 101 ASN U N 1
ATOM 766 C CA . ASN A 1 96 ? -35.149 -6.290 -11.999 1.00 22.45 101 ASN U CA 1
ATOM 767 C C . ASN A 1 96 ? -33.714 -6.816 -12.043 1.00 21.33 101 ASN U C 1
ATOM 768 O O . ASN A 1 96 ? -32.790 -6.138 -12.496 1.00 20.76 101 ASN U O 1
ATOM 773 N N . ASP A 1 97 ? -33.539 -8.053 -11.577 1.00 20.94 102 ASP U N 1
ATOM 774 C CA . ASP A 1 97 ? -32.201 -8.600 -11.399 1.00 20.04 102 ASP U CA 1
ATOM 775 C C . ASP A 1 97 ? -31.816 -9.299 -12.699 1.00 20.74 102 ASP U C 1
ATOM 776 O O . ASP A 1 97 ? -31.872 -10.529 -12.822 1.00 20.63 102 ASP U O 1
ATOM 781 N N . ILE A 1 98 ? -31.459 -8.481 -13.681 1.00 20.27 103 ILE U N 1
ATOM 782 C CA . ILE A 1 98 ? -31.169 -8.962 -15.016 1.00 21.15 103 ILE U CA 1
ATOM 783 C C . ILE A 1 98 ? -30.070 -8.088 -15.613 1.00 21.17 103 ILE U C 1
ATOM 784 O O . ILE A 1 98 ? -30.019 -6.879 -15.375 1.00 20.83 103 ILE U O 1
ATOM 789 N N . ALA A 1 99 ? -29.161 -8.719 -16.341 1.00 21.75 104 ALA U N 1
ATOM 790 C CA . ALA A 1 99 ? -28.012 -8.041 -16.920 1.00 22.15 104 ALA U CA 1
ATOM 791 C C . ALA A 1 99 ? -27.636 -8.724 -18.207 1.00 22.50 104 ALA U C 1
ATOM 792 O O . ALA A 1 99 ? -27.859 -9.921 -18.363 1.00 21.46 104 ALA U O 1
ATOM 794 N N . LEU A 1 100 ? -27.042 -7.948 -19.109 1.00 23.29 105 LEU U N 1
ATOM 795 C CA . LEU A 1 100 ? -26.593 -8.442 -20.403 1.00 23.28 105 LEU U CA 1
ATOM 796 C C . LEU A 1 100 ? -25.116 -8.156 -20.553 1.00 23.08 105 LEU U C 1
ATOM 797 O O . LEU A 1 100 ? -24.658 -7.047 -20.249 1.00 25.47 105 LEU U O 1
ATOM 802 N N . LEU A 1 101 ? -24.366 -9.161 -21.001 1.00 22.69 106 LEU U N 1
ATOM 803 C CA . LEU A 1 101 ? -22.955 -9.026 -21.300 1.00 23.32 106 LEU U CA 1
ATOM 804 C C . LEU A 1 101 ? -22.731 -9.306 -22.792 1.00 24.54 106 LEU U C 1
ATOM 805 O O . LEU A 1 101 ? -23.024 -10.393 -23.274 1.00 23.45 106 LEU U O 1
ATOM 810 N N . LYS A 1 102 ? -22.228 -8.310 -23.516 1.00 24.88 107 LYS U N 1
ATOM 811 C CA . LYS A 1 102 ? -21.828 -8.518 -24.907 1.00 26.06 107 LYS U CA 1
ATOM 812 C C . LYS A 1 102 ? -20.406 -9.016 -24.873 1.00 26.37 107 LYS U C 1
ATOM 813 O O . LYS A 1 102 ? -19.524 -8.357 -24.322 1.00 27.39 107 LYS U O 1
ATOM 819 N N . ILE A 1 103 ? -20.175 -10.184 -25.446 1.00 26.03 108 ILE U N 1
ATOM 820 C CA . ILE A 1 103 ? -18.883 -10.840 -25.370 1.00 26.47 108 ILE U CA 1
ATOM 821 C C . ILE A 1 103 ? -18.061 -10.711 -26.646 1.00 28.60 108 ILE U C 1
ATOM 822 O O . ILE A 1 103 ? -18.597 -10.712 -27.707 1.00 29.53 108 ILE U O 1
ATOM 827 N N . ARG A 1 104 ? -16.767 -10.559 -26.483 1.00 32.26 109 ARG U N 1
ATOM 828 C CA . ARG A 1 104 ? -15.850 -10.524 -27.596 1.00 35.83 109 ARG U CA 1
ATOM 829 C C . ARG A 1 104 ? -14.468 -11.063 -27.232 1.00 33.84 109 ARG U C 1
ATOM 830 O O . ARG A 1 104 ? -13.907 -10.656 -26.259 1.00 33.01 109 ARG U O 1
ATOM 838 N N . SER A 1 105 ? -13.906 -11.929 -28.063 1.00 34.99 110 SER U N 1
ATOM 839 C CA . SER A 1 105 ? -12.580 -12.503 -27.861 1.00 35.01 110 SER U CA 1
ATOM 840 C C . SER A 1 105 ? -11.486 -11.517 -28.142 1.00 36.79 110 SER U C 1
ATOM 841 O O . SER A 1 105 ? -11.730 -10.500 -28.705 1.00 37.98 110 SER U O 1
ATOM 844 N N . LYS A 1 106 A -10.266 -11.866 -27.767 1.00 58.85 110 LYS U N 1
ATOM 845 C CA . LYS A 1 106 A -9.110 -11.054 -28.063 1.00 62.54 110 LYS U CA 1
ATOM 846 C C . LYS A 1 106 A -8.932 -10.940 -29.570 1.00 59.80 110 LYS U C 1
ATOM 847 O O . LYS A 1 106 A -8.277 -10.043 -30.029 1.00 60.61 110 LYS U O 1
ATOM 853 N N . GLU A 1 107 B -9.493 -11.903 -30.284 1.00 51.35 110 GLU U N 1
ATOM 854 C CA . GLU A 1 107 B -9.468 -12.004 -31.725 1.00 51.35 110 GLU U CA 1
ATOM 855 C C . GLU A 1 107 B -10.718 -11.411 -32.329 1.00 51.21 110 GLU U C 1
ATOM 856 O O . GLU A 1 107 B -10.975 -11.556 -33.509 1.00 51.59 110 GLU U O 1
ATOM 862 N N . GLY A 1 108 C -11.493 -10.749 -31.486 1.00 43.29 110 GLY U N 1
ATOM 863 C CA . GLY A 1 108 C -12.631 -9.963 -31.894 1.00 41.96 110 GLY U CA 1
ATOM 864 C C . GLY A 1 108 C -13.867 -10.698 -32.300 1.00 42.93 110 GLY U C 1
ATOM 865 O O . GLY A 1 108 C -14.703 -10.164 -32.997 1.00 42.53 110 GLY U O 1
ATOM 866 N N . ARG A 1 109 D -13.993 -11.932 -31.853 1.00 41.81 110 ARG U N 1
ATOM 867 C CA . ARG A 1 109 D -15.114 -12.730 -32.250 1.00 41.31 110 ARG U CA 1
ATOM 868 C C . ARG A 1 109 D -16.127 -13.033 -31.141 1.00 37.81 110 ARG U C 1
ATOM 869 O O . ARG A 1 109 D -15.806 -12.958 -29.988 1.00 37.70 110 ARG U O 1
ATOM 877 N N . CYS A 1 110 ? -17.354 -13.287 -31.553 1.00 35.39 111 CYS U N 1
ATOM 878 C CA . CYS A 1 110 ? -18.438 -13.705 -30.697 1.00 36.15 111 CYS U CA 1
ATOM 879 C C . CYS A 1 110 ? -18.308 -15.263 -30.518 1.00 35.12 111 CYS U C 1
ATOM 880 O O . CYS A 1 110 ? -17.301 -15.819 -30.890 1.00 32.76 111 CYS U O 1
ATOM 883 N N . ALA A 1 111 ? -19.315 -15.930 -29.945 1.00 34.20 112 ALA U N 1
ATOM 884 C CA . ALA A 1 111 ? -19.278 -17.379 -29.730 1.00 34.28 112 ALA U CA 1
ATOM 885 C C . ALA A 1 111 ? -19.435 -18.128 -31.053 1.00 33.95 112 ALA U C 1
ATOM 886 O O . ALA A 1 111 ? -20.286 -17.775 -31.867 1.00 35.06 112 ALA U O 1
ATOM 888 N N . GLN A 1 112 ? -18.589 -19.135 -31.253 1.00 34.50 113 GLN U N 1
ATOM 889 C CA . GLN A 1 112 ? -18.752 -20.134 -32.302 1.00 36.03 113 GLN U CA 1
ATOM 890 C C . GLN A 1 112 ? -19.437 -21.396 -31.747 1.00 32.35 113 GLN U C 1
ATOM 891 O O . GLN A 1 112 ? -18.827 -22.123 -30.968 1.00 31.72 113 GLN U O 1
ATOM 897 N N . PRO A 1 113 ? -20.694 -21.659 -32.146 1.00 32.08 114 PRO U N 1
ATOM 898 C CA . PRO A 1 113 ? -21.383 -22.850 -31.662 1.00 32.05 114 PRO U CA 1
ATOM 899 C C . PRO A 1 113 ? -20.636 -24.149 -31.956 1.00 33.28 114 PRO U C 1
ATOM 900 O O . PRO A 1 113 ? -20.103 -24.318 -33.057 1.00 32.24 114 PRO U O 1
ATOM 904 N N . SER A 1 114 ? -20.594 -25.040 -30.964 1.00 32.13 115 SER U N 1
ATOM 905 C CA . SER A 1 114 ? -19.923 -26.336 -31.067 1.00 29.29 115 SER U CA 1
ATOM 906 C C . SER A 1 114 ? -20.693 -27.403 -30.266 1.00 27.35 115 SER U C 1
ATOM 907 O O . SER A 1 114 ? -21.814 -27.176 -29.834 1.00 26.16 115 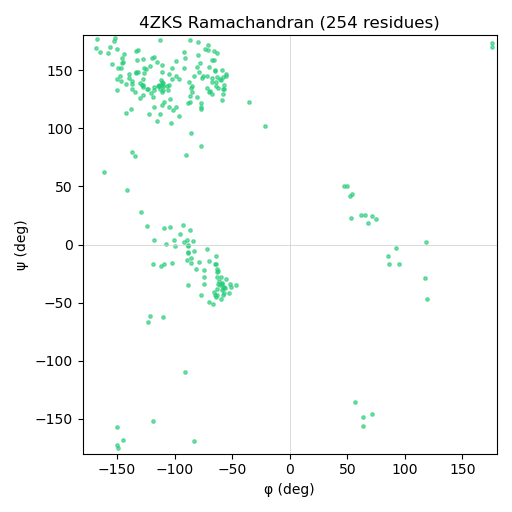SER U O 1
ATOM 910 N N . ARG A 1 115 ? -20.079 -28.565 -30.060 1.00 25.22 116 ARG U N 1
ATOM 911 C CA . ARG A 1 115 ? -20.686 -29.596 -29.240 1.00 25.45 116 ARG U CA 1
ATOM 912 C C . ARG A 1 115 ? -20.850 -29.088 -27.798 1.00 25.66 116 ARG U C 1
ATOM 913 O O . ARG A 1 115 ? -21.762 -29.500 -27.109 1.00 27.25 116 ARG U O 1
ATOM 921 N N . THR A 1 116 ? -19.990 -28.160 -27.378 1.00 25.78 117 THR U N 1
ATOM 922 C CA . THR A 1 116 ? -19.991 -27.677 -25.988 1.00 25.28 117 THR U CA 1
ATOM 923 C C . THR A 1 116 ? -20.529 -26.259 -25.814 1.00 26.89 117 THR U C 1
ATOM 924 O O . THR A 1 116 ? -20.592 -25.740 -24.692 1.00 26.24 117 THR U O 1
ATOM 928 N N . ILE A 1 117 ? -20.937 -25.636 -26.918 1.00 27.02 118 ILE U N 1
ATOM 929 C CA . ILE A 1 117 ? -21.362 -24.239 -26.893 1.00 29.27 118 ILE U CA 1
ATOM 930 C C . ILE A 1 117 ? -22.553 -24.064 -27.841 1.00 31.02 118 ILE U C 1
ATOM 931 O O . ILE A 1 117 ? -22.411 -24.236 -29.052 1.00 33.24 118 ILE U O 1
ATOM 936 N N . GLN A 1 118 ? -23.722 -23.760 -27.279 1.00 31.09 119 GLN U N 1
ATOM 937 C CA . GLN A 1 118 ? -24.947 -23.511 -28.044 1.00 30.25 119 GLN U CA 1
ATOM 938 C C . GLN A 1 118 ? -25.724 -22.414 -27.346 1.00 30.40 119 GLN U C 1
ATOM 939 O O . GLN A 1 118 ? -25.498 -22.143 -26.162 1.00 28.41 119 GLN U O 1
ATOM 945 N N . THR A 1 119 ? -26.685 -21.829 -28.054 1.00 28.46 120 THR U N 1
ATOM 946 C CA . THR A 1 119 ? -27.561 -20.820 -27.474 1.00 27.96 120 THR U CA 1
ATOM 947 C C . THR A 1 119 ? -28.813 -21.470 -26.895 1.00 27.10 120 THR U C 1
ATOM 948 O O . THR A 1 119 ? -29.168 -22.589 -27.264 1.00 27.23 120 THR U O 1
ATOM 952 N N . ILE A 1 120 ? -29.479 -20.747 -25.996 1.00 24.68 121 ILE U N 1
ATOM 953 C CA . ILE A 1 120 ? -30.773 -21.142 -25.458 1.00 25.09 121 ILE U CA 1
ATOM 954 C C . ILE A 1 120 ? -31.836 -20.134 -25.894 1.00 25.62 121 ILE U C 1
ATOM 955 O O . ILE A 1 120 ? -31.614 -18.923 -25.840 1.00 25.60 121 ILE U O 1
ATOM 960 N N . ALA A 1 121 ? -32.985 -20.656 -26.306 1.00 24.94 122 ALA U N 1
ATOM 961 C CA . ALA A 1 121 ? -34.124 -19.846 -26.705 1.00 28.19 122 ALA U CA 1
ATOM 962 C C . ALA A 1 121 ? -34.758 -19.059 -25.546 1.00 28.69 122 ALA U C 1
ATOM 963 O O . ALA A 1 121 ? -34.848 -19.535 -24.402 1.00 27.02 122 ALA U O 1
ATOM 965 N N . LEU A 1 122 ? -35.209 -17.849 -25.860 1.00 28.26 123 LEU U N 1
ATOM 966 C CA . LEU A 1 122 ? -35.994 -17.063 -24.932 1.00 27.91 123 LEU U CA 1
ATOM 967 C C . LEU A 1 122 ? -37.425 -17.554 -24.988 1.00 29.31 123 LEU U C 1
ATOM 968 O O . LEU A 1 122 ? -37.847 -18.088 -26.022 1.00 29.15 123 LEU U O 1
ATOM 973 N N . PRO A 1 123 ? -38.184 -17.392 -23.884 1.00 29.84 124 PRO U N 1
ATOM 974 C CA . PRO A 1 123 ? -39.593 -17.748 -23.944 1.00 31.48 124 PRO U CA 1
ATOM 975 C C . PRO A 1 123 ? -40.369 -16.753 -24.790 1.00 33.73 124 PRO U C 1
ATOM 976 O O . PRO A 1 123 ? -39.846 -15.685 -25.138 1.00 30.74 124 PRO U O 1
ATOM 980 N N . SER A 1 124 ? -41.598 -17.115 -25.131 1.00 36.78 125 SER U N 1
ATOM 981 C CA . SER A 1 124 ? -42.509 -16.144 -25.701 1.00 39.23 125 SER U CA 1
ATOM 982 C C . SER A 1 124 ? -43.069 -15.297 -24.564 1.00 39.32 125 SER U C 1
ATOM 983 O O . SER A 1 124 ? -43.191 -15.735 -23.415 1.00 37.85 125 SER U O 1
ATOM 986 N N . MET A 1 125 ? -43.334 -14.053 -24.916 1.00 39.02 126 MET U N 1
ATOM 987 C CA . MET A 1 125 ? -43.932 -13.039 -24.067 1.00 40.43 126 MET U CA 1
ATOM 988 C C . MET A 1 125 ? -44.990 -13.539 -23.082 1.00 39.50 126 MET U C 1
ATOM 989 O O . MET A 1 125 ? -45.976 -14.140 -23.483 1.00 37.32 126 MET U O 1
ATOM 994 N N . TYR A 1 126 ? -44.768 -13.286 -21.791 1.00 37.87 127 TYR U N 1
ATOM 995 C CA . TYR A 1 126 ? -45.749 -13.570 -20.737 1.00 39.60 127 TYR U CA 1
ATOM 996 C C . TYR A 1 126 ? -46.269 -15.017 -20.752 1.00 39.81 127 TYR U C 1
ATOM 997 O O . TYR A 1 126 ? -47.345 -15.304 -20.230 1.00 42.55 127 TYR U O 1
ATOM 1006 N N . ASN A 1 127 ? -45.489 -15.925 -21.331 1.00 40.72 128 ASN U N 1
ATOM 1007 C CA . ASN A 1 127 ? -45.861 -17.329 -21.431 1.00 40.53 128 ASN U CA 1
ATOM 1008 C C . ASN A 1 127 ? -44.888 -18.173 -20.615 1.00 40.29 128 ASN U C 1
ATOM 1009 O O . ASN A 1 127 ? -43.729 -18.351 -21.005 1.00 39.68 128 ASN U O 1
ATOM 1014 N N . ASP A 1 128 ? -45.371 -18.661 -19.474 1.00 39.31 129 ASP U N 1
ATOM 1015 C CA . ASP A 1 128 ? -44.601 -19.513 -18.581 1.00 38.34 129 ASP U CA 1
ATOM 1016 C C . ASP A 1 128 ? -45.358 -20.815 -18.325 1.00 38.28 129 ASP U C 1
ATOM 1017 O O . ASP A 1 128 ? -46.591 -20.831 -18.346 1.00 34.94 129 ASP U O 1
ATOM 1022 N N . PRO A 1 129 ? -44.625 -21.910 -18.063 1.00 37.32 130 PRO U N 1
ATOM 1023 C CA . PRO A 1 129 ? -45.309 -23.160 -17.726 1.00 37.34 130 PRO U CA 1
ATOM 1024 C C . PRO A 1 129 ? -46.105 -23.027 -16.434 1.00 36.14 130 PRO U C 1
ATOM 1025 O O . PRO A 1 129 ? -45.890 -22.096 -15.668 1.00 34.50 130 PRO U O 1
ATOM 1029 N N . GLN A 1 130 ? -47.002 -23.970 -16.189 1.00 36.68 131 GLN U N 1
ATOM 1030 C CA . GLN A 1 130 ? -47.911 -23.897 -15.046 1.00 37.84 131 GLN U CA 1
ATOM 1031 C C . GLN A 1 130 ? -47.159 -24.297 -13.779 1.00 37.24 131 GLN U C 1
ATOM 1032 O O . GLN A 1 130 ? -46.153 -25.012 -13.853 1.00 34.50 131 GLN U O 1
ATOM 1038 N N . PHE A 1 131 ? -47.633 -23.851 -12.618 1.00 36.81 132 PHE U N 1
ATOM 1039 C CA . PHE A 1 131 ? -46.989 -24.236 -11.365 1.00 37.68 132 PHE U CA 1
ATOM 1040 C C . PHE A 1 131 ? -47.009 -25.757 -11.241 1.00 36.72 132 PHE U C 1
ATOM 1041 O O . PHE A 1 131 ? -47.910 -26.423 -11.765 1.00 34.91 132 PHE U O 1
ATOM 1049 N N . GLY A 1 132 ? -46.000 -26.299 -10.568 1.00 33.57 133 GLY U N 1
ATOM 1050 C CA . GLY A 1 132 ? -45.805 -27.732 -10.503 1.00 31.57 133 GLY U CA 1
ATOM 1051 C C . GLY A 1 132 ? -45.022 -28.313 -11.667 1.00 29.77 133 GLY U C 1
ATOM 1052 O O . GLY A 1 132 ? -44.672 -29.488 -11.635 1.00 26.86 133 GLY U O 1
ATOM 1053 N N . THR A 1 133 ? -44.769 -27.516 -12.708 1.00 28.00 134 THR U N 1
ATOM 1054 C CA . THR A 1 133 ? -43.858 -27.913 -13.768 1.00 27.79 134 THR U CA 1
ATOM 1055 C C . THR A 1 133 ? -42.429 -28.068 -13.212 1.00 27.29 134 THR U C 1
ATOM 1056 O O . THR A 1 133 ? -41.972 -27.239 -12.427 1.00 26.93 134 THR U O 1
ATOM 1060 N N . SER A 1 134 ? -41.755 -29.140 -13.621 1.00 26.50 135 SER U N 1
ATOM 1061 C CA . SER A 1 134 ? -40.361 -29.391 -13.266 1.00 26.03 135 SER U CA 1
ATOM 1062 C C . SER A 1 134 ? -39.448 -28.669 -14.233 1.00 27.34 135 SER U C 1
ATOM 1063 O O . SER A 1 134 ? -39.605 -28.792 -15.462 1.00 26.29 135 SER U O 1
ATOM 1066 N N . CYS A 1 135 ? -38.476 -27.946 -13.684 1.00 26.26 136 CYS U N 1
ATOM 1067 C CA . CYS A 1 135 ? -37.463 -27.262 -14.488 1.00 25.52 136 CYS U CA 1
ATOM 1068 C C . CYS A 1 135 ? -36.084 -27.556 -13.933 1.00 24.30 136 CYS U C 1
ATOM 1069 O O . CYS A 1 135 ? -35.949 -28.080 -12.828 1.00 23.35 136 CYS U O 1
ATOM 1072 N N . GLU A 1 136 ? -35.055 -27.229 -14.702 1.00 22.57 137 GLU U N 1
ATOM 1073 C CA . GLU A 1 136 ? -33.694 -27.516 -14.281 1.00 22.76 137 GLU U CA 1
ATOM 1074 C C . GLU A 1 136 ? -32.946 -26.243 -13.961 1.00 22.46 137 GLU U C 1
ATOM 1075 O O . GLU A 1 136 ? -33.213 -25.199 -14.550 1.00 21.37 137 GLU U O 1
ATOM 1081 N N . ILE A 1 137 ? -32.018 -26.343 -13.009 1.00 21.08 138 ILE U N 1
ATOM 1082 C CA . ILE A 1 137 ? -31.093 -25.264 -12.697 1.00 20.18 138 ILE U CA 1
ATOM 1083 C C . ILE A 1 137 ? -29.663 -25.800 -12.757 1.00 19.20 138 ILE U C 1
ATOM 1084 O O . ILE A 1 137 ? -29.422 -26.984 -12.475 1.00 18.32 138 ILE U O 1
ATOM 1089 N N . THR A 1 138 ? -28.738 -24.936 -13.155 1.00 17.44 139 THR U N 1
ATOM 1090 C CA . THR A 1 138 ? -27.343 -25.308 -13.371 1.00 16.93 139 THR U CA 1
ATOM 1091 C C . THR A 1 138 ? -26.409 -24.263 -12.796 1.00 16.47 139 THR U C 1
ATOM 1092 O O . THR A 1 138 ? -26.657 -23.051 -12.892 1.00 17.06 139 THR U O 1
ATOM 1096 N N . GLY A 1 139 ? -25.322 -24.712 -12.197 1.00 15.87 140 GLY U N 1
ATOM 1097 C CA . GLY A 1 139 ? -24.338 -23.780 -11.694 1.00 15.45 140 GLY U CA 1
ATOM 1098 C C . GLY A 1 139 ? -23.172 -24.392 -10.938 1.00 15.03 140 GLY U C 1
ATOM 1099 O O . GLY A 1 139 ? -23.148 -25.599 -10.692 1.00 15.15 140 GLY U O 1
ATOM 1100 N N . PHE A 1 140 ? -22.216 -23.524 -10.604 1.00 15.17 141 PHE U N 1
ATOM 1101 C CA . PHE A 1 140 ? -20.984 -23.860 -9.863 1.00 15.78 141 PHE U CA 1
ATOM 1102 C C . PHE A 1 140 ? -21.095 -23.401 -8.403 1.00 15.29 141 PHE U C 1
ATOM 1103 O O . PHE A 1 140 ? -20.077 -23.297 -7.706 1.00 15.97 141 PHE U O 1
ATOM 1111 N N . GLY A 1 141 ? -22.306 -23.082 -7.960 1.00 14.99 142 GLY U N 1
ATOM 1112 C CA . GLY A 1 141 ? -22.544 -22.572 -6.603 1.00 15.91 142 GLY U CA 1
ATOM 1113 C C . GLY A 1 141 ? -22.368 -23.635 -5.532 1.00 16.03 142 GLY U C 1
ATOM 1114 O O . GLY A 1 141 ? -22.216 -24.832 -5.837 1.00 16.57 142 GLY U O 1
ATOM 1115 N N . LYS A 1 142 ? -22.402 -23.215 -4.264 1.00 16.89 143 LYS U N 1
ATOM 1116 C CA . LYS A 1 142 ? -22.134 -24.126 -3.154 1.00 17.75 143 LYS U CA 1
ATOM 1117 C C . LYS A 1 142 ? -23.033 -25.360 -3.137 1.00 17.48 143 LYS U C 1
ATOM 1118 O O . LYS A 1 142 ? -24.210 -25.278 -3.454 1.00 17.50 143 LYS U O 1
ATOM 1124 N N . GLU A 1 143 ? -22.462 -26.483 -2.707 1.00 17.88 144 GLU U N 1
ATOM 1125 C CA . GLU A 1 143 ? -23.180 -27.745 -2.520 1.00 17.78 144 GLU U CA 1
ATOM 1126 C C . GLU A 1 143 ? -23.855 -27.865 -1.149 1.00 19.22 144 GLU U C 1
ATOM 1127 O O . GLU A 1 143 ? -24.712 -28.723 -0.942 1.00 19.91 144 GLU U O 1
ATOM 1133 N N . GLN A 1 144 ? -23.438 -27.004 -0.230 1.00 21.06 145 GLN U N 1
ATOM 1134 C CA . GLN A 1 144 ? -24.040 -26.895 1.099 1.00 22.43 145 GLN U CA 1
ATOM 1135 C C . GLN A 1 144 ? -23.955 -25.454 1.564 1.00 21.22 145 GLN U C 1
ATOM 1136 O O . GLN A 1 144 ? -22.971 -24.774 1.294 1.00 20.31 145 GLN U O 1
ATOM 1142 N N . SER A 1 145 ? -24.975 -24.991 2.291 1.00 22.59 146 SER U N 1
ATOM 1143 C CA . SER A 1 145 ? -25.019 -23.595 2.707 1.00 24.13 146 SER U CA 1
ATOM 1144 C C . SER A 1 145 ? -23.769 -23.207 3.506 1.00 25.86 146 SER U C 1
ATOM 1145 O O . SER A 1 145 ? -23.253 -22.099 3.358 1.00 26.62 146 SER U O 1
ATOM 1148 N N . THR A 1 146 ? -23.277 -24.140 4.315 1.00 26.16 147 THR U N 1
ATOM 1149 C CA . THR A 1 146 ? -22.112 -23.902 5.186 1.00 27.46 147 THR U CA 1
ATOM 1150 C C . THR A 1 146 ? -20.746 -24.079 4.503 1.00 27.17 147 THR U C 1
ATOM 1151 O O . THR A 1 146 ? -19.702 -23.819 5.121 1.00 27.11 147 THR U O 1
ATOM 1155 N N . ASP A 1 147 ? -20.735 -24.526 3.243 1.00 26.09 148 ASP U N 1
ATOM 1156 C CA . ASP A 1 147 ? -19.462 -24.752 2.549 1.00 25.48 148 ASP U CA 1
ATOM 1157 C C . ASP A 1 147 ? -18.714 -23.455 2.396 1.00 26.20 148 ASP U C 1
ATOM 1158 O O . ASP A 1 147 ? -19.323 -22.399 2.195 1.00 25.54 148 ASP U O 1
ATOM 1163 N N . TYR A 1 148 ? -17.394 -23.558 2.496 1.00 25.45 149 TYR U N 1
ATOM 1164 C CA . TYR A 1 148 ? -16.500 -22.465 2.221 1.00 28.84 149 TYR U CA 1
ATOM 1165 C C . TYR A 1 148 ? -16.127 -22.442 0.737 1.00 27.00 149 TYR U C 1
ATOM 1166 O O . TYR A 1 148 ? -15.959 -21.38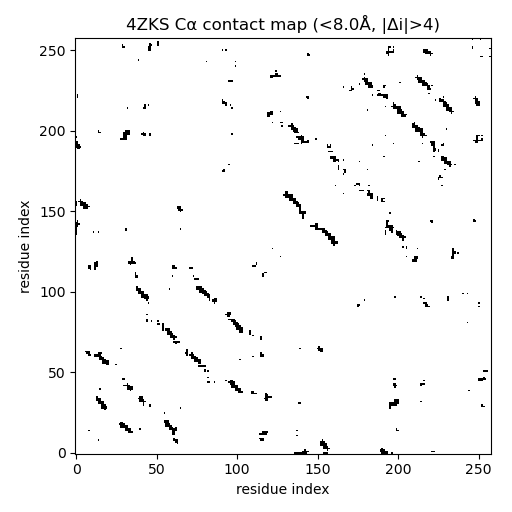0 0.175 1.00 28.47 149 TYR U O 1
ATOM 1175 N N . LEU A 1 149 ? -16.000 -23.618 0.123 1.00 25.20 150 LEU U N 1
ATOM 1176 C CA . LEU A 1 149 ? -15.573 -23.733 -1.271 1.00 23.83 150 LEU U CA 1
ATOM 1177 C C . LEU A 1 149 ? -16.765 -23.918 -2.200 1.00 22.03 150 LEU U C 1
ATOM 1178 O O . LEU A 1 149 ? -17.850 -24.325 -1.768 1.00 20.98 150 LEU U O 1
ATOM 1183 N N . TYR A 1 150 ? -16.549 -23.579 -3.470 1.00 21.15 151 TYR U N 1
ATOM 1184 C CA . TYR A 1 150 ? -17.471 -23.937 -4.543 1.00 20.80 151 TYR U CA 1
ATOM 1185 C C . TYR A 1 150 ? -17.010 -25.276 -5.132 1.00 19.39 151 TYR U C 1
ATOM 1186 O O . TYR A 1 150 ? -15.813 -25.587 -5.101 1.00 18.27 151 TYR U O 1
ATOM 1195 N N . PRO A 1 151 ? -17.946 -26.063 -5.683 1.00 17.93 152 PRO U N 1
ATOM 1196 C CA . PRO A 1 151 ? -17.555 -27.297 -6.333 1.00 18.05 152 PRO U CA 1
ATOM 1197 C C . PRO A 1 151 ? -16.707 -27.009 -7.567 1.00 19.06 152 PRO U C 1
ATOM 1198 O O . PRO A 1 151 ? -16.874 -25.972 -8.216 1.00 19.77 152 PRO U O 1
ATOM 1202 N N . GLU A 1 152 ? -15.802 -27.922 -7.877 1.00 19.97 153 GLU U N 1
ATOM 1203 C CA . GLU A 1 152 ? -14.952 -27.784 -9.055 1.00 21.58 153 GLU U CA 1
ATOM 1204 C C . GLU A 1 152 ? -15.674 -28.226 -10.338 1.00 20.95 153 GLU U C 1
ATOM 1205 O O . GLU A 1 152 ? -15.271 -27.869 -11.437 1.00 22.18 153 GLU U O 1
ATOM 1211 N N . GLN A 1 153 ? -16.713 -29.024 -10.189 1.00 20.04 154 GLN U N 1
ATOM 1212 C CA . GLN A 1 153 ? -17.425 -29.626 -11.312 1.00 19.51 154 GLN U CA 1
ATOM 1213 C C . GLN A 1 153 ? -18.824 -29.045 -11.367 1.00 19.63 154 GLN U C 1
ATOM 1214 O O . GLN A 1 153 ? -19.486 -28.926 -10.352 1.00 18.14 154 GLN U O 1
ATOM 1220 N N . LEU A 1 154 ? -19.286 -28.728 -12.575 1.00 18.46 155 LEU U N 1
ATOM 1221 C CA . LEU A 1 154 ? -20.625 -28.204 -12.788 1.00 16.86 155 LEU U CA 1
ATOM 1222 C C . LEU A 1 154 ? -21.693 -29.146 -12.264 1.00 16.61 155 LEU U C 1
ATOM 1223 O O . LEU A 1 154 ? -21.553 -30.358 -12.366 1.00 16.47 155 LEU U O 1
ATOM 1228 N N . LYS A 1 155 ? -22.769 -28.583 -11.728 1.00 16.67 156 LYS U N 1
ATOM 1229 C CA . LYS A 1 155 ? -23.904 -29.358 -11.226 1.00 17.37 156 LYS U CA 1
ATOM 1230 C C . LYS A 1 155 ? -25.204 -28.884 -11.817 1.00 17.24 156 LYS U C 1
ATOM 1231 O O . LYS A 1 155 ? -25.299 -27.768 -12.293 1.00 17.86 156 LYS U O 1
ATOM 1237 N N . MET A 1 156 ? -26.210 -29.747 -11.766 1.00 18.07 157 MET U N 1
ATOM 1238 C CA . MET A 1 156 ? -27.570 -29.356 -12.058 1.00 19.99 157 MET U CA 1
ATOM 1239 C C . MET A 1 156 ? -28.552 -30.130 -11.194 1.00 19.19 157 MET U C 1
ATOM 1240 O O . MET A 1 156 ? -28.218 -31.164 -10.599 1.00 19.46 157 MET U O 1
ATOM 1245 N N . THR A 1 157 ? -29.752 -29.589 -11.086 1.00 19.41 158 THR U N 1
ATOM 1246 C CA . THR A 1 157 ? -30.820 -30.253 -10.367 1.00 19.29 158 THR U CA 1
ATOM 1247 C C . THR A 1 157 ? -32.148 -29.836 -10.944 1.00 19.78 158 THR U C 1
ATOM 1248 O O . THR A 1 157 ? -32.207 -29.028 -11.886 1.00 20.42 158 THR U O 1
ATOM 1252 N N . VAL A 1 158 ? -33.200 -30.422 -10.386 1.00 20.60 159 VAL U N 1
ATOM 1253 C CA . VAL A 1 158 ? -34.569 -30.183 -10.798 1.00 21.59 159 VAL U CA 1
ATOM 1254 C C . VAL A 1 158 ? -35.329 -29.586 -9.624 1.00 22.31 159 VAL U C 1
ATOM 1255 O O . VAL A 1 158 ? -35.205 -30.044 -8.485 1.00 22.06 159 VAL U O 1
ATOM 1259 N N . VAL A 1 159 ? -36.075 -28.529 -9.909 1.00 21.80 160 VAL U N 1
ATOM 1260 C CA . VAL A 1 159 ? -36.990 -27.920 -8.951 1.00 22.40 160 VAL U CA 1
ATOM 1261 C C . VAL A 1 159 ? -38.323 -27.688 -9.645 1.00 23.47 160 VAL U C 1
ATOM 1262 O O . VAL A 1 159 ? -38.370 -27.630 -10.885 1.00 26.41 160 VAL U O 1
ATOM 1266 N N . LYS A 1 160 ? -39.388 -27.552 -8.854 1.00 24.60 161 LYS U N 1
ATOM 1267 C CA . LYS A 1 160 ? -40.735 -27.326 -9.390 1.00 25.44 161 LYS U CA 1
ATOM 1268 C C . LYS A 1 160 ? -41.203 -25.890 -9.218 1.00 25.20 161 LYS U C 1
ATOM 1269 O O . LYS A 1 160 ? -41.035 -25.276 -8.159 1.00 23.60 161 LYS U O 1
ATOM 1275 N N . LEU A 1 161 ? -41.812 -25.369 -10.275 1.00 25.84 162 LEU U N 1
ATOM 1276 C CA . LEU A 1 161 ? -42.372 -24.033 -10.264 1.00 28.03 162 LEU U CA 1
ATOM 1277 C C . LEU A 1 161 ? -43.481 -23.943 -9.219 1.00 28.37 162 LEU U C 1
ATOM 1278 O O . LEU A 1 161 ? -44.339 -24.827 -9.123 1.00 27.61 162 LEU U O 1
ATOM 1283 N N . ILE A 1 162 ? -43.452 -22.877 -8.455 1.00 29.82 163 ILE U N 1
ATOM 1284 C CA . ILE A 1 162 ? -44.365 -22.637 -7.377 1.00 32.45 163 ILE U CA 1
ATOM 1285 C C . ILE A 1 162 ? -45.249 -21.467 -7.765 1.00 33.34 163 ILE U C 1
ATOM 1286 O O . ILE A 1 162 ? -44.793 -20.545 -8.356 1.00 30.33 163 ILE U O 1
ATOM 1291 N N . SER A 1 163 ? -46.522 -21.534 -7.413 1.00 34.60 164 SER U N 1
ATOM 1292 C CA . SER A 1 163 ? -47.408 -20.433 -7.701 1.00 35.73 164 SER U CA 1
ATOM 1293 C C . SER A 1 163 ? -46.990 -19.204 -6.930 1.00 36.40 164 SER U C 1
ATOM 1294 O O . SER A 1 163 ? -46.547 -19.252 -5.839 1.00 36.64 164 SER U O 1
ATOM 1297 N N . HIS A 1 164 ? -47.279 -18.106 -7.541 1.00 39.19 165 HIS U N 1
ATOM 1298 C CA . HIS A 1 164 ? -47.169 -16.751 -7.030 1.00 43.18 165 HIS U CA 1
ATOM 1299 C C . HIS A 1 164 ? -47.908 -16.700 -5.717 1.00 42.44 165 HIS U C 1
ATOM 1300 O O . HIS A 1 164 ? -47.479 -16.126 -4.781 1.00 38.19 165 HIS U O 1
ATOM 1307 N N . ARG A 1 165 ? -49.049 -17.339 -5.682 1.00 44.63 166 ARG U N 1
ATOM 1308 C CA . ARG A 1 165 ? -49.890 -17.321 -4.522 1.00 47.33 166 ARG U CA 1
ATOM 1309 C C . ARG A 1 165 ? -49.286 -17.966 -3.337 1.00 43.75 166 ARG U C 1
ATOM 1310 O O . ARG A 1 165 ? -49.389 -17.465 -2.262 1.00 42.77 166 ARG U O 1
ATOM 1318 N N . GLU A 1 166 ? -48.699 -19.118 -3.560 1.00 39.81 167 GLU U N 1
ATOM 1319 C CA . GLU A 1 166 ? -48.001 -19.842 -2.549 1.00 39.37 167 GLU U CA 1
ATOM 1320 C C . GLU A 1 166 ? -46.776 -19.067 -2.110 1.00 35.91 167 GLU U C 1
ATOM 1321 O O . GLU A 1 166 ? -46.464 -19.008 -0.972 1.00 33.08 167 GLU U O 1
ATOM 1327 N N . CYS A 1 167 ? -46.087 -18.476 -3.058 1.00 34.01 168 CYS U N 1
ATOM 1328 C CA . CYS A 1 167 ? -44.805 -17.852 -2.733 1.00 32.31 168 CYS U CA 1
ATOM 1329 C C . CYS A 1 167 ? -44.989 -16.541 -1.990 1.00 32.59 168 CYS U C 1
ATOM 1330 O O . CYS A 1 167 ? -44.097 -16.115 -1.264 1.00 31.81 168 CYS U O 1
ATOM 1333 N N . GLN A 1 168 ? -46.160 -15.940 -2.141 1.00 33.34 169 GLN U N 1
ATOM 1334 C CA . GLN A 1 168 ? -46.491 -14.697 -1.509 1.00 35.11 169 GLN U CA 1
ATOM 1335 C C . GLN A 1 168 ? -47.097 -14.890 -0.130 1.00 35.14 169 GLN U C 1
ATOM 1336 O O . GLN A 1 168 ? -47.404 -13.947 0.529 1.00 32.55 169 GLN U O 1
ATOM 1342 N N . GLN A 1 169 ? -47.259 -16.129 0.289 1.00 35.79 170 GLN U N 1
ATOM 1343 C CA . GLN A 1 169 ? -47.718 -16.404 1.636 1.00 36.74 170 GLN U CA 1
ATOM 1344 C C . GLN A 1 169 ? -46.718 -15.819 2.603 1.00 39.12 170 GLN U C 1
ATOM 1345 O O . GLN A 1 169 ? -45.524 -15.850 2.360 1.00 38.52 170 GLN U O 1
ATOM 1351 N N . PRO A 1 170 A -47.270 -15.254 3.763 1.00 45.53 170 PRO U N 1
ATOM 1352 C CA . PRO A 1 170 A -46.270 -14.660 4.655 1.00 46.04 170 PRO U CA 1
ATOM 1353 C C . PRO A 1 170 A -45.189 -15.594 5.154 1.00 45.20 170 PRO U C 1
ATOM 1354 O O . PRO A 1 170 A -44.121 -15.096 5.370 1.00 43.62 170 PRO U O 1
ATOM 1358 N N . HIS A 1 171 B -45.460 -16.867 5.383 1.00 49.02 170 HIS U N 1
ATOM 1359 C CA . HIS A 1 171 B -44.407 -17.745 5.855 1.00 48.88 170 HIS U CA 1
ATOM 1360 C C . HIS A 1 171 B -43.351 -18.035 4.778 1.00 43.79 170 HIS U C 1
ATOM 1361 O O . HIS A 1 171 B -42.313 -18.555 5.074 1.00 40.91 170 HIS U O 1
ATOM 1368 N N . TYR A 1 172 ? -43.672 -17.709 3.542 1.00 37.44 171 TYR U N 1
ATOM 1369 C CA . TYR A 1 172 ? -42.719 -17.765 2.459 1.00 34.39 171 TYR U CA 1
ATOM 1370 C C . TYR A 1 172 ? -42.035 -16.415 2.333 1.00 31.23 171 TYR U C 1
ATOM 1371 O O . TYR A 1 172 ? -41.293 -16.044 3.187 1.00 28.78 171 TYR U O 1
ATOM 1380 N N . TYR A 1 173 ? -42.318 -15.679 1.279 1.00 29.66 172 TYR U N 1
ATOM 1381 C CA . TYR A 1 173 ? -41.704 -14.381 1.125 1.00 31.04 172 TYR U CA 1
ATOM 1382 C C . TYR A 1 173 ? -42.649 -13.198 1.108 1.00 31.88 172 TYR U C 1
ATOM 1383 O O . TYR A 1 173 ? -42.249 -12.133 0.844 1.00 30.79 172 TYR U O 1
ATOM 1392 N N . GLY A 1 174 ? -43.927 -13.411 1.307 1.00 34.72 173 GLY U N 1
ATOM 1393 C CA . GLY A 1 174 ? -44.844 -12.290 1.288 1.00 34.22 173 GLY U CA 1
ATOM 1394 C C . GLY A 1 174 ? -44.754 -11.549 -0.006 1.00 34.91 173 GLY U C 1
ATOM 1395 O O . GLY A 1 174 ? -44.633 -12.149 -1.031 1.00 34.48 173 GLY U O 1
ATOM 1396 N N . SER A 1 175 ? -44.728 -10.234 0.062 1.00 36.42 174 SER U N 1
ATOM 1397 C CA . SER A 1 175 ? -44.783 -9.407 -1.129 1.00 37.73 174 SER U CA 1
ATOM 1398 C C . SER A 1 175 ? -43.405 -9.115 -1.709 1.00 37.01 174 SER U C 1
ATOM 1399 O O . SER A 1 175 ? -43.288 -8.412 -2.654 1.00 34.91 174 SER U O 1
ATOM 1402 N N . GLU A 1 176 ? -42.372 -9.693 -1.126 1.00 37.42 175 GLU U N 1
ATOM 1403 C CA . GLU A 1 176 ? -41.029 -9.538 -1.666 1.00 37.08 175 GLU U CA 1
ATOM 1404 C C . GLU A 1 176 ? -40.998 -10.113 -3.078 1.00 35.42 175 GLU U C 1
ATOM 1405 O O . GLU A 1 176 ? -40.232 -9.687 -3.886 1.00 34.41 175 GLU U O 1
ATOM 1411 N N . VAL A 1 177 ? -41.804 -11.127 -3.336 1.00 33.27 176 VAL U N 1
ATOM 1412 C CA . VAL A 1 177 ? -41.914 -11.706 -4.673 1.00 33.68 176 VAL U CA 1
ATOM 1413 C C . VAL A 1 177 ? -42.954 -10.955 -5.492 1.00 34.16 176 VAL U C 1
ATOM 1414 O O . VAL A 1 177 ? -44.089 -10.804 -5.060 1.00 33.35 176 VAL U O 1
ATOM 1418 N N . THR A 1 178 ? -42.568 -10.526 -6.668 1.00 34.57 177 THR U N 1
ATOM 1419 C CA . THR A 1 178 ? -43.447 -9.837 -7.564 1.00 34.36 177 THR U CA 1
ATOM 1420 C C . THR A 1 178 ? -43.737 -10.651 -8.813 1.00 34.94 177 THR U C 1
ATOM 1421 O O . THR A 1 178 ? -43.192 -11.679 -9.003 1.00 33.36 177 THR U O 1
ATOM 1425 N N . THR A 1 179 ? -44.604 -10.146 -9.665 1.00 33.85 178 THR U N 1
ATOM 1426 C CA . THR A 1 179 ? -44.939 -10.791 -10.92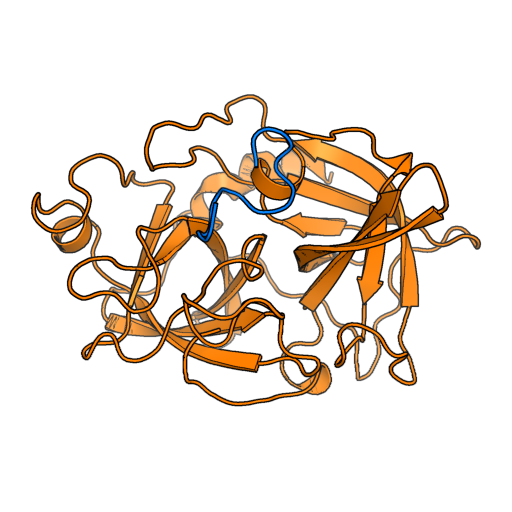4 1.00 35.05 178 THR U CA 1
ATOM 1427 C C . THR A 1 179 ? -43.804 -10.883 -11.916 1.00 33.17 178 THR U C 1
ATOM 1428 O O . THR A 1 179 ? -43.898 -11.613 -12.874 1.00 33.43 178 THR U O 1
ATOM 1432 N N . LYS A 1 180 ? -42.768 -10.095 -11.708 1.00 31.58 179 LYS U N 1
ATOM 1433 C CA . LYS A 1 180 ? -41.557 -10.193 -12.498 1.00 30.60 179 LYS U CA 1
ATOM 1434 C C . LYS A 1 180 ? -40.577 -11.271 -11.995 1.00 27.63 179 LYS U C 1
ATOM 1435 O O . LYS A 1 180 ? -39.544 -11.420 -12.511 1.00 26.04 179 LYS U O 1
ATOM 1441 N N . MET A 1 181 ? -40.969 -12.000 -10.977 1.00 26.54 180 MET U N 1
ATOM 1442 C CA . MET A 1 181 ? -40.149 -13.080 -10.446 1.00 26.60 180 MET U CA 1
ATOM 1443 C C . MET A 1 181 ? -40.892 -14.406 -10.538 1.00 26.72 180 MET U C 1
ATOM 1444 O O . MET A 1 181 ? -42.123 -14.433 -10.638 1.00 25.27 180 MET U O 1
ATOM 1449 N N . LEU A 1 182 ? -40.142 -15.502 -10.475 1.00 26.58 181 LEU U N 1
ATOM 1450 C CA . LEU A 1 182 ? -40.719 -16.850 -10.374 1.00 26.54 181 LEU U CA 1
ATOM 1451 C C . LEU A 1 182 ? -40.081 -17.581 -9.201 1.00 25.84 181 LEU U C 1
ATOM 1452 O O . LEU A 1 182 ? -38.866 -17.507 -9.014 1.00 24.91 181 LEU U O 1
ATOM 1457 N N . CYS A 1 183 ? -40.895 -18.287 -8.424 1.00 25.63 182 CYS U N 1
ATOM 1458 C CA . CYS A 1 183 ? -40.400 -19.142 -7.353 1.00 25.55 182 CYS U CA 1
ATOM 1459 C C . CYS A 1 183 ? -40.344 -20.593 -7.824 1.00 25.45 182 CYS U C 1
ATOM 1460 O O . CYS A 1 183 ? -41.167 -21.026 -8.640 1.00 25.36 182 CYS U O 1
ATOM 1463 N N . ALA A 1 184 ? -39.342 -21.324 -7.338 1.00 23.95 183 ALA U N 1
ATOM 1464 C CA . ALA A 1 184 ? -39.210 -22.748 -7.604 1.00 23.32 183 ALA U CA 1
ATOM 1465 C C . ALA A 1 184 ? -38.519 -23.455 -6.452 1.00 23.95 183 ALA U C 1
ATOM 1466 O O . ALA A 1 184 ? -37.612 -22.904 -5.828 1.00 22.39 183 ALA U O 1
ATOM 1468 N N . ALA A 1 185 ? -38.963 -24.663 -6.153 1.00 23.91 184 ALA U N 1
ATOM 1469 C CA . ALA A 1 185 ? -38.455 -25.395 -5.023 1.00 23.75 184 ALA U CA 1
ATOM 1470 C C . ALA A 1 185 ? -38.663 -26.890 -5.150 1.00 23.70 184 ALA U C 1
ATOM 1471 O O . ALA A 1 185 ? -39.414 -27.348 -5.964 1.00 25.66 184 ALA U O 1
ATOM 1473 N N . ASP A 1 186 ? -37.959 -27.617 -4.316 1.00 23.62 185 ASP U N 1
ATOM 1474 C CA . ASP A 1 186 ? -38.144 -29.031 -4.212 1.00 23.44 185 ASP U CA 1
ATOM 1475 C C . ASP A 1 186 ? -39.257 -29.293 -3.199 1.00 24.00 185 ASP U C 1
ATOM 1476 O O . ASP A 1 186 ? -39.352 -28.632 -2.235 1.00 25.02 185 ASP U O 1
ATOM 1481 N N . PRO A 1 187 A -40.146 -30.333 -3.546 1.00 33.16 185 PRO U N 1
ATOM 1482 C CA . PRO A 1 187 A -41.243 -30.523 -2.586 1.00 32.79 185 PRO U CA 1
ATOM 1483 C C . PRO A 1 187 A -40.740 -30.832 -1.197 1.00 33.03 185 PRO U C 1
ATOM 1484 O O . PRO A 1 187 A -41.407 -30.485 -0.273 1.00 34.70 185 PRO U O 1
ATOM 1488 N N . GLN A 1 188 B -39.632 -31.527 -1.074 1.00 32.87 185 GLN U N 1
ATOM 1489 C CA . GLN A 1 188 B -39.026 -31.789 0.218 1.00 32.75 185 GLN U CA 1
ATOM 1490 C C . GLN A 1 188 B -37.977 -30.774 0.655 1.00 30.86 185 GLN U C 1
ATOM 1491 O O . GLN A 1 188 B -37.366 -30.943 1.673 1.00 30.06 185 GLN U O 1
ATOM 1497 N N . TRP A 1 189 ? -37.765 -29.751 -0.152 1.00 29.62 186 TRP U N 1
ATOM 1498 C CA . TRP A 1 189 ? -36.767 -28.747 0.095 1.00 29.61 186 TRP U CA 1
ATOM 1499 C C . TRP A 1 189 ? -35.387 -29.388 0.105 1.00 28.32 186 TRP U C 1
ATOM 1500 O O . TRP A 1 189 ? -34.516 -28.882 0.733 1.00 28.46 186 TRP U O 1
ATOM 1511 N N . LYS A 1 190 ? -35.191 -30.503 -0.563 1.00 27.60 187 LYS U N 1
ATOM 1512 C CA . LYS A 1 190 ? -33.905 -31.167 -0.460 1.00 28.88 187 LYS U CA 1
ATOM 1513 C C . LYS A 1 190 ? -32.831 -30.745 -1.476 1.00 25.77 187 LYS U C 1
ATOM 1514 O O . LYS A 1 190 ? -31.703 -31.080 -1.314 1.00 25.83 187 LYS U O 1
ATOM 1520 N N . THR A 1 191 ? -33.234 -30.025 -2.503 1.00 22.96 188 THR U N 1
ATOM 1521 C CA . THR A 1 191 ? -32.341 -29.552 -3.550 1.00 21.27 188 THR U CA 1
ATOM 1522 C C . THR A 1 191 ? -32.715 -28.107 -3.947 1.00 20.33 188 THR U C 1
ATOM 1523 O O . THR A 1 191 ? -33.841 -27.720 -3.847 1.00 21.68 188 THR U O 1
ATOM 1527 N N . ASP A 1 192 ? -31.728 -27.331 -4.317 1.00 19.74 189 ASP U N 1
ATOM 1528 C CA . ASP A 1 192 ? -31.900 -25.910 -4.560 1.00 19.96 189 ASP U CA 1
ATOM 1529 C C . ASP A 1 192 ? -30.666 -25.300 -5.254 1.00 19.04 189 ASP U C 1
ATOM 1530 O O . ASP A 1 192 ? -29.628 -25.892 -5.280 1.00 17.78 189 ASP U O 1
ATOM 1535 N N . SER A 1 193 ? -30.815 -24.076 -5.722 1.00 19.04 190 SER U N 1
ATOM 1536 C CA . SER A 1 193 ? -29.660 -23.256 -6.036 1.00 19.66 190 SER U CA 1
ATOM 1537 C C . SER A 1 193 ? -29.095 -22.660 -4.730 1.00 19.33 190 SER U C 1
ATOM 1538 O O . SER A 1 193 ? -29.760 -22.670 -3.684 1.00 20.28 190 SER U O 1
ATOM 1541 N N . CYS A 1 194 ? -27.865 -22.172 -4.785 1.00 19.55 191 CYS U N 1
ATOM 1542 C CA . CYS A 1 194 ? -27.236 -21.553 -3.613 1.00 19.25 191 CYS U CA 1
ATOM 1543 C C . CYS A 1 194 ? -26.251 -20.485 -4.059 1.00 19.57 191 CYS U C 1
ATOM 1544 O O . CYS A 1 194 ? -26.181 -20.163 -5.250 1.00 18.15 191 CYS U O 1
ATOM 1547 N N . GLN A 1 195 ? -25.495 -19.940 -3.106 1.00 19.25 192 GLN U N 1
ATOM 1548 C CA . GLN A 1 195 ? -24.559 -18.852 -3.381 1.00 21.40 192 GLN U CA 1
ATOM 1549 C C . GLN A 1 195 ? -23.583 -19.310 -4.451 1.00 19.37 192 GLN U C 1
ATOM 1550 O O . GLN A 1 195 ? -23.052 -20.416 -4.371 1.00 18.86 192 GLN U O 1
ATOM 1556 N N . GLY A 1 196 ? -23.367 -18.457 -5.438 1.00 18.88 193 GLY U N 1
ATOM 1557 C CA . GLY A 1 196 ? -22.575 -18.809 -6.624 1.00 18.55 193 GLY U CA 1
ATOM 1558 C C . GLY A 1 196 ? -23.374 -19.293 -7.831 1.00 19.35 193 GLY U C 1
ATOM 1559 O O . GLY A 1 196 ? -22.837 -19.322 -8.946 1.00 17.88 193 GLY U O 1
ATOM 1560 N N . ASP A 1 197 ? -24.634 -19.685 -7.632 1.00 19.29 194 ASP U N 1
ATOM 1561 C CA . ASP A 1 197 ? -25.494 -20.065 -8.766 1.00 19.40 194 ASP U CA 1
ATOM 1562 C C . ASP A 1 197 ? -26.201 -18.879 -9.409 1.00 18.46 194 ASP U C 1
ATOM 1563 O O . ASP A 1 197 ? -26.813 -19.026 -10.474 1.00 18.57 194 ASP U O 1
ATOM 1568 N N . ALA A 1 198 ? -26.163 -17.715 -8.765 1.00 18.65 195 ALA U N 1
ATOM 1569 C CA . ALA A 1 198 ? -26.888 -16.553 -9.276 1.00 17.72 195 ALA U CA 1
ATOM 1570 C C . ALA A 1 198 ? -26.468 -16.274 -10.702 1.00 16.78 195 ALA U C 1
ATOM 1571 O O . ALA A 1 198 ? -25.318 -16.503 -11.062 1.00 16.51 195 ALA U O 1
ATOM 1573 N N . GLY A 1 199 ? -27.410 -15.777 -11.490 1.00 17.14 196 GLY U N 1
ATOM 1574 C CA . GLY A 1 199 ? -27.170 -15.426 -12.901 1.00 17.17 196 GLY U CA 1
ATOM 1575 C C . GLY A 1 199 ? -27.354 -16.608 -13.842 1.00 17.79 196 GLY U C 1
ATOM 1576 O O . GLY A 1 199 ? -27.521 -16.412 -15.043 1.00 17.93 196 GLY U O 1
ATOM 1577 N N . GLY A 1 200 ? -27.358 -17.826 -13.303 1.00 17.24 197 GLY U N 1
ATOM 1578 C CA . GLY A 1 200 ? -27.465 -19.031 -14.114 1.00 18.00 197 GLY U CA 1
ATOM 1579 C C . GLY A 1 200 ? -28.878 -19.346 -14.551 1.00 18.66 197 GLY U C 1
ATOM 1580 O O . GLY A 1 200 ? -29.806 -18.668 -14.145 1.00 18.53 197 GLY U O 1
ATOM 1581 N N . PRO A 1 201 ? -29.043 -20.387 -15.402 1.00 18.79 198 PRO U N 1
ATOM 1582 C CA . PRO A 1 201 ? -30.325 -20.658 -16.037 1.00 19.36 198 PRO U CA 1
ATOM 1583 C C . PRO A 1 201 ? -31.303 -21.515 -15.236 1.00 19.14 198 PRO U C 1
ATOM 1584 O O . PRO A 1 201 ? -30.905 -22.518 -14.643 1.00 20.05 198 PRO U O 1
ATOM 1588 N N . LEU A 1 202 ? -32.564 -21.079 -15.209 1.00 19.35 199 LEU U N 1
ATOM 1589 C CA . LEU A 1 202 ? -33.698 -21.926 -14.912 1.00 19.83 199 LEU U CA 1
ATOM 1590 C C . LEU A 1 202 ? -34.343 -22.264 -16.246 1.00 21.23 199 LEU U C 1
ATOM 1591 O O . LEU A 1 202 ? -34.848 -21.378 -16.933 1.00 19.76 199 LEU U O 1
ATOM 1596 N N . VAL A 1 203 ? -34.329 -23.545 -16.597 1.00 22.69 200 VAL U N 1
ATOM 1597 C CA . VAL A 1 203 ? -34.767 -23.992 -17.927 1.00 23.76 200 VAL U CA 1
ATOM 1598 C C . VAL A 1 203 ? -35.945 -24.930 -17.781 1.00 24.87 200 VAL U C 1
ATOM 1599 O O . VAL A 1 203 ? -35.888 -25.923 -17.051 1.00 22.87 200 VAL U O 1
ATOM 1603 N N . CYS A 1 204 ? -37.014 -24.597 -18.494 1.00 26.89 201 CYS U N 1
ATOM 1604 C CA . CYS A 1 204 ? -38.203 -25.414 -18.552 1.00 29.51 201 CYS U CA 1
ATOM 1605 C C . CYS A 1 204 ? -38.485 -25.806 -19.995 1.00 32.28 201 CYS U C 1
ATOM 1606 O O . CYS A 1 204 ? -38.097 -25.098 -20.940 1.00 30.76 201 CYS U O 1
ATOM 1609 N N . SER A 1 205 ? -39.164 -26.936 -20.152 1.00 35.13 202 SER U N 1
ATOM 1610 C CA . SER A 1 205 ? -39.596 -27.392 -21.455 1.00 40.59 202 SER U CA 1
ATOM 1611 C C . SER A 1 205 ? -40.952 -26.763 -21.702 1.00 43.25 202 SER U C 1
ATOM 1612 O O . SER A 1 205 ? -41.880 -26.944 -20.910 1.00 44.77 202 SER U O 1
ATOM 1615 N N . LEU A 1 206 ? -41.050 -26.006 -22.789 1.00 49.22 203 LEU U N 1
ATOM 1616 C CA . LEU A 1 206 ? -42.214 -25.174 -23.061 1.00 53.38 203 LEU U CA 1
ATOM 1617 C C . LEU A 1 206 ? -42.571 -25.303 -24.539 1.00 57.29 203 LEU U C 1
ATOM 1618 O O . LEU A 1 206 ? -41.775 -24.938 -25.412 1.00 55.47 203 LEU U O 1
ATOM 1623 N N . GLN A 1 207 ? -43.767 -25.832 -24.805 1.00 64.28 204 GLN U N 1
ATOM 1624 C CA . GLN A 1 207 ? -44.184 -26.251 -26.153 1.00 68.20 204 GLN U CA 1
ATOM 1625 C C . GLN A 1 207 ? -43.155 -27.195 -26.805 1.00 67.80 204 GLN U C 1
ATOM 1626 O O . GLN A 1 207 ? -42.847 -27.074 -27.995 1.00 67.55 204 GLN U O 1
ATOM 1632 N N . GLY A 1 208 ? -42.628 -28.131 -26.016 1.00 65.37 205 GLY U N 1
ATOM 1633 C CA . GLY A 1 208 ? -41.660 -29.110 -26.514 1.00 63.13 205 GLY U CA 1
ATOM 1634 C C . GLY A 1 208 ? -40.331 -28.521 -26.961 1.00 60.24 205 GLY U C 1
ATOM 1635 O O . GLY A 1 208 ? -39.638 -29.108 -27.794 1.00 65.29 205 GLY U O 1
ATOM 1636 N N . ARG A 1 209 ? -39.978 -27.363 -26.408 1.00 53.66 206 ARG U N 1
ATOM 1637 C CA . ARG A 1 209 ? -38.690 -26.726 -26.652 1.00 49.39 206 ARG U CA 1
ATOM 1638 C C . ARG A 1 209 ? -38.138 -26.296 -25.298 1.00 44.50 206 ARG U C 1
ATOM 1639 O O . ARG A 1 209 ? -38.905 -25.972 -24.390 1.00 43.20 206 ARG U O 1
ATOM 1647 N N . MET A 1 210 ? -36.819 -26.310 -25.148 1.00 40.40 207 MET U N 1
ATOM 1648 C CA . MET A 1 210 ? -36.211 -25.827 -23.909 1.00 38.98 207 MET U CA 1
ATOM 1649 C C . MET A 1 210 ? -36.040 -24.313 -23.979 1.00 36.52 207 MET U C 1
ATOM 1650 O O . MET A 1 210 ? -35.612 -23.754 -25.004 1.00 33.03 207 MET U O 1
ATOM 1655 N N . THR A 1 211 ? -36.388 -23.667 -22.873 1.00 31.20 208 THR U N 1
ATOM 1656 C CA . THR A 1 211 ? -36.628 -22.244 -22.853 1.00 30.90 208 THR U CA 1
ATOM 1657 C C . THR A 1 211 ? -35.989 -21.658 -21.614 1.00 27.25 208 THR U C 1
ATOM 1658 O O . THR A 1 211 ? -36.080 -22.252 -20.546 1.00 24.33 208 THR U O 1
ATOM 1662 N N . LEU A 1 212 ? -35.346 -20.504 -21.754 1.00 25.46 209 LEU U N 1
ATOM 1663 C CA . LEU A 1 212 ? -34.769 -19.821 -20.591 1.00 24.18 209 LEU U CA 1
ATOM 1664 C C . LEU A 1 212 ? -35.863 -19.115 -19.791 1.00 23.51 209 LEU U C 1
ATOM 1665 O O . LEU A 1 212 ? -36.107 -17.914 -19.955 1.00 24.10 209 LEU U O 1
ATOM 1670 N N . THR A 1 213 ? -36.504 -19.867 -18.909 1.00 23.09 210 THR U N 1
ATOM 1671 C CA . THR A 1 213 ? -37.648 -19.380 -18.148 1.00 23.02 210 THR U CA 1
ATOM 1672 C C . THR A 1 213 ? -37.254 -18.401 -17.023 1.00 22.44 210 THR U C 1
ATOM 1673 O O . THR A 1 213 ? -37.993 -17.450 -16.695 1.00 20.93 210 THR U O 1
ATOM 1677 N N . GLY A 1 214 ? -36.090 -18.632 -16.437 1.00 20.96 211 GLY U N 1
ATOM 1678 C CA . GLY A 1 214 ? -35.649 -17.807 -15.331 1.00 21.14 211 GLY U CA 1
ATOM 1679 C C . GLY A 1 214 ? -34.151 -17.665 -15.214 1.00 20.32 211 GLY U C 1
ATOM 1680 O O . GLY A 1 214 ? -33.380 -18.381 -15.861 1.00 18.67 211 GLY U O 1
ATOM 1681 N N . ILE A 1 215 ? -33.756 -16.725 -14.357 1.00 20.45 212 ILE U N 1
ATOM 1682 C CA . ILE A 1 215 ? -32.364 -16.477 -14.035 1.00 19.91 212 ILE U CA 1
ATOM 1683 C C . ILE A 1 215 ? -32.252 -16.520 -12.517 1.00 19.50 212 ILE U C 1
ATOM 1684 O O . ILE A 1 215 ? -33.001 -15.836 -11.829 1.00 19.72 212 ILE U O 1
ATOM 1689 N N . VAL A 1 216 ? -31.304 -17.302 -12.006 1.00 18.36 213 VAL U N 1
ATOM 1690 C CA . VAL A 1 216 ? -31.128 -17.446 -10.560 1.00 18.09 213 VAL U CA 1
ATOM 1691 C C . VAL A 1 216 ? -30.861 -16.051 -9.990 1.00 18.01 213 VAL U C 1
ATOM 1692 O O . VAL A 1 216 ? -29.934 -15.373 -10.426 1.00 18.59 213 VAL U O 1
ATOM 1696 N N . SER A 1 217 ? -31.669 -15.631 -9.013 1.00 18.35 214 SER U N 1
ATOM 1697 C CA . SER A 1 217 ? -31.569 -14.294 -8.448 1.00 18.17 214 SER U CA 1
ATOM 1698 C C . SER A 1 217 ? -31.335 -14.302 -6.927 1.00 18.69 214 SER U C 1
ATOM 1699 O O . SER A 1 217 ? -30.271 -13.909 -6.488 1.00 18.89 214 SER U O 1
ATOM 1702 N N . TRP A 1 218 ? -32.309 -14.759 -6.146 1.00 19.12 215 TRP U N 1
ATOM 1703 C CA . TRP A 1 218 ? -32.208 -14.685 -4.687 1.00 20.51 215 TRP U CA 1
ATOM 1704 C C . TRP A 1 218 ? -32.980 -15.755 -3.935 1.00 21.41 215 TRP U C 1
ATOM 1705 O O . TRP A 1 218 ? -33.673 -16.574 -4.518 1.00 20.86 215 TRP U O 1
ATOM 1716 N N . GLY A 1 219 ? -32.822 -15.777 -2.621 1.00 21.29 216 GLY U N 1
ATOM 1717 C CA . GLY A 1 219 ? -33.567 -16.594 -1.712 1.00 21.70 216 GLY U CA 1
ATOM 1718 C C . GLY A 1 219 ? -33.036 -16.416 -0.303 1.00 22.59 216 GLY U C 1
ATOM 1719 O O . GLY A 1 219 ? -32.004 -15.890 -0.106 1.00 22.27 216 GLY U O 1
ATOM 1720 N N . ARG A 1 220 ? -33.741 -16.946 0.661 1.00 24.92 217 ARG U N 1
ATOM 1721 C CA . ARG A 1 220 ? -33.266 -16.949 2.035 1.00 27.44 217 ARG U CA 1
ATOM 1722 C C . ARG A 1 220 ? -32.663 -18.306 2.324 1.00 24.96 217 ARG U C 1
ATOM 1723 O O . ARG A 1 220 ? -33.327 -19.284 2.260 1.00 25.80 217 ARG U O 1
ATOM 1731 N N . GLY A 1 221 ? -31.379 -18.320 2.633 1.00 25.15 219 GLY U N 1
ATOM 1732 C CA . GLY A 1 221 ? -30.668 -19.556 2.803 1.00 24.85 219 GLY U CA 1
ATOM 1733 C C . GLY A 1 221 ? -30.645 -20.340 1.496 1.00 23.69 219 GLY U C 1
ATOM 1734 O O . GLY A 1 221 ? -30.765 -19.785 0.465 1.00 23.84 219 GLY U O 1
ATOM 1735 N N . CYS A 1 222 ? -30.482 -21.640 1.598 1.00 22.82 220 CYS U N 1
ATOM 1736 C CA . CYS A 1 222 ? -30.544 -22.530 0.465 1.00 22.79 220 CYS U CA 1
ATOM 1737 C C . CYS A 1 222 ? -31.238 -23.864 0.856 1.00 22.97 220 CYS U C 1
ATOM 1738 O O . CYS A 1 222 ? -30.966 -24.380 1.883 1.00 23.13 220 CYS U O 1
ATOM 1741 N N . ALA A 1 223 ? -32.098 -24.418 0.027 1.00 22.34 221 ALA U N 1
ATOM 1742 C CA . ALA A 1 223 ? -32.749 -25.683 0.347 1.00 23.68 221 ALA U CA 1
ATOM 1743 C C . ALA A 1 223 ? -33.272 -25.610 1.780 1.00 25.47 221 ALA U C 1
ATOM 1744 O O . ALA A 1 223 ? -33.033 -26.507 2.586 1.00 24.59 221 ALA U O 1
ATOM 1746 N N . LEU A 1 224 ? -33.989 -24.527 2.043 1.00 25.60 222 LEU U N 1
ATOM 1747 C CA . LEU A 1 224 ? -34.589 -24.216 3.320 1.00 28.55 222 LEU U CA 1
ATOM 1748 C C . LEU A 1 224 ? -36.102 -24.329 3.282 1.00 29.10 222 LEU U C 1
ATOM 1749 O O . LEU A 1 224 ? -36.718 -23.821 2.410 1.00 26.24 222 LEU U O 1
ATOM 1754 N N . LYS A 1 225 ? -36.698 -24.985 4.266 1.00 32.21 223 LYS U N 1
ATOM 1755 C CA . LYS A 1 225 ? -38.142 -25.187 4.254 1.00 34.67 223 LYS U CA 1
ATOM 1756 C C . LYS A 1 225 ? -38.839 -23.844 4.205 1.00 32.00 223 LYS U C 1
ATOM 1757 O O . LYS A 1 225 ? -38.481 -22.971 4.917 1.00 31.51 223 LYS U O 1
ATOM 1763 N N . ASP A 1 226 A -39.829 -23.740 3.331 1.00 28.01 223 ASP U N 1
ATOM 1764 C CA . ASP A 1 226 A -40.653 -22.582 3.104 1.00 30.21 223 ASP U CA 1
ATOM 1765 C C . ASP A 1 226 A -39.940 -21.390 2.471 1.00 28.54 223 ASP U C 1
ATOM 1766 O O . ASP A 1 226 A -40.406 -20.308 2.540 1.00 29.65 223 ASP U O 1
ATOM 1771 N N . LYS A 1 227 ? -38.797 -21.617 1.853 1.00 28.74 224 LYS U N 1
ATOM 1772 C CA . LYS A 1 227 ? -38.004 -20.528 1.329 1.00 27.26 224 LYS U CA 1
ATOM 1773 C C . LYS A 1 227 ? -37.510 -20.919 -0.031 1.00 26.83 224 LYS U C 1
ATOM 1774 O O . LYS A 1 227 ? -36.423 -21.359 -0.150 1.00 26.76 224 LYS U O 1
ATOM 1780 N N . PRO A 1 228 ? -38.350 -20.798 -1.039 1.00 25.66 225 PRO U N 1
ATOM 1781 C CA . PRO A 1 228 ? -37.949 -21.220 -2.380 1.00 24.77 225 PRO U CA 1
ATOM 1782 C C . PRO A 1 228 ? -36.822 -20.388 -2.971 1.00 23.03 225 PRO U C 1
ATOM 1783 O O . PRO A 1 228 ? -36.485 -19.303 -2.456 1.00 22.90 225 PRO U O 1
ATOM 1787 N N . GLY A 1 229 ? -36.234 -20.899 -4.048 1.00 21.68 226 GLY U N 1
ATOM 1788 C CA . GLY A 1 229 ? -35.361 -20.077 -4.872 1.00 21.05 226 GLY U CA 1
ATOM 1789 C C . GLY A 1 229 ? -36.214 -19.091 -5.640 1.00 21.45 226 GLY U C 1
ATOM 1790 O O . GLY A 1 229 ? -37.331 -19.432 -6.065 1.00 20.86 226 GLY U O 1
ATOM 1791 N N . VAL A 1 230 ? -35.690 -17.885 -5.842 1.00 20.45 227 VAL U N 1
ATOM 1792 C CA . VAL A 1 230 ? -36.407 -16.874 -6.588 1.00 20.73 227 VAL U CA 1
ATOM 1793 C C . VAL A 1 230 ? -35.624 -16.508 -7.835 1.00 19.77 227 VAL U C 1
ATOM 1794 O O . VAL A 1 230 ? -34.422 -16.298 -7.784 1.00 19.68 227 VAL U O 1
ATOM 1798 N N . TYR A 1 231 ? -36.345 -16.421 -8.943 1.00 19.73 228 TYR U N 1
ATOM 1799 C CA . TYR A 1 231 ? -35.751 -16.325 -10.259 1.00 19.59 228 TYR U CA 1
ATOM 1800 C C . TYR A 1 231 ? -36.341 -15.127 -10.983 1.00 20.38 228 TYR U C 1
ATOM 1801 O O . TYR A 1 231 ? -37.536 -14.838 -10.863 1.00 22.01 228 TYR U O 1
ATOM 1810 N N . THR A 1 232 ? -35.518 -14.435 -11.748 1.00 20.95 229 THR U N 1
ATOM 1811 C CA . THR A 1 232 ? -36.030 -13.357 -12.587 1.00 22.58 229 THR U CA 1
ATOM 1812 C C . THR A 1 232 ? -36.855 -14.009 -13.699 1.00 23.11 229 THR U C 1
ATOM 1813 O O . THR A 1 232 ? -36.414 -14.981 -14.311 1.00 22.43 229 THR U O 1
ATOM 1817 N N . ARG A 1 233 ? -38.064 -13.494 -13.917 1.00 24.57 230 ARG U N 1
ATOM 1818 C CA . ARG A 1 233 ? -39.017 -14.075 -14.863 1.00 25.06 230 ARG U CA 1
ATOM 1819 C C . ARG A 1 233 ? -38.743 -13.520 -16.263 1.00 25.15 230 ARG U C 1
ATOM 1820 O O . ARG A 1 233 ? -39.235 -12.443 -16.630 1.00 25.25 230 ARG U O 1
ATOM 1828 N N . VAL A 1 234 ? -37.976 -14.272 -17.045 1.00 23.85 231 VAL U N 1
ATOM 1829 C CA . VAL A 1 234 ? -37.431 -13.777 -18.314 1.00 24.26 231 VAL U CA 1
ATOM 1830 C C . VAL A 1 234 ? -38.540 -13.318 -19.275 1.00 24.74 231 VAL U C 1
ATOM 1831 O O . VAL A 1 234 ? -38.380 -12.305 -19.951 1.00 25.22 231 VAL U O 1
ATOM 1835 N N . SER A 1 235 ? -39.668 -14.031 -19.280 1.00 24.6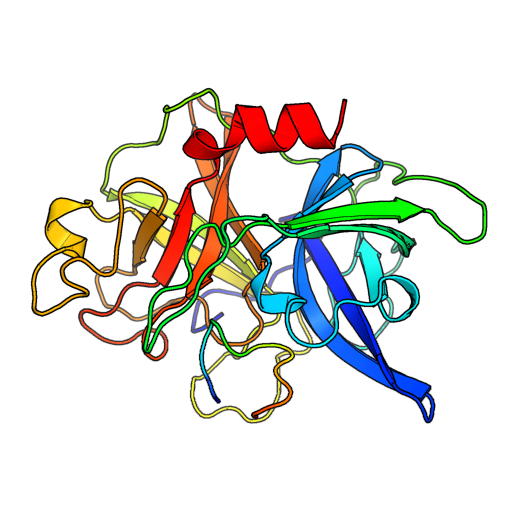5 232 SER U N 1
ATOM 1836 C CA . SER A 1 235 ? -40.788 -13.732 -20.192 1.00 26.03 232 SER U CA 1
ATOM 1837 C C . SER A 1 235 ? -41.435 -12.358 -19.944 1.00 28.17 232 SER U C 1
ATOM 1838 O O . SER A 1 235 ? -42.286 -11.926 -20.728 1.00 28.38 232 SER U O 1
ATOM 1841 N N . HIS A 1 236 ? -41.069 -11.709 -18.835 1.00 27.82 233 HIS U N 1
ATOM 1842 C CA . HIS A 1 236 ? -41.539 -10.362 -18.518 1.00 28.31 233 HIS U CA 1
ATOM 1843 C C . HIS A 1 236 ? -40.505 -9.281 -18.849 1.00 26.53 233 HIS U C 1
ATOM 1844 O O . HIS A 1 236 ? -40.741 -8.111 -18.580 1.00 29.02 233 HIS U O 1
ATOM 1851 N N . PHE A 1 237 ? -39.369 -9.649 -19.439 1.00 24.05 234 PHE U N 1
ATOM 1852 C CA . PHE A 1 237 ? -38.311 -8.672 -19.740 1.00 23.39 234 PHE U CA 1
ATOM 1853 C C . PHE A 1 237 ? -37.925 -8.644 -21.205 1.00 22.84 234 PHE U C 1
ATOM 1854 O O . PHE A 1 237 ? -36.874 -8.114 -21.560 1.00 24.43 234 PHE U O 1
ATOM 1862 N N . LEU A 1 238 ? -38.762 -9.208 -22.063 1.00 23.73 235 LEU U N 1
ATOM 1863 C CA . LEU A 1 238 ? -38.370 -9.348 -23.463 1.00 24.82 235 LEU U CA 1
ATOM 1864 C C . LEU A 1 238 ? -38.155 -8.016 -24.177 1.00 24.57 235 LEU U C 1
ATOM 1865 O O . LEU A 1 238 ? -37.241 -7.899 -24.987 1.00 26.82 235 LEU U O 1
ATOM 1870 N N . PRO A 1 239 ? -38.982 -7.002 -23.887 1.00 26.28 236 PRO U N 1
ATOM 1871 C CA . PRO A 1 239 ? -38.693 -5.721 -24.543 1.00 27.57 236 PRO U CA 1
ATOM 1872 C C . PRO A 1 239 ? -37.332 -5.166 -24.129 1.00 27.81 236 PRO U C 1
ATOM 1873 O O . PRO A 1 239 ? -36.567 -4.710 -24.974 1.00 27.76 236 PRO U O 1
ATOM 1877 N N . TRP A 1 240 ? -37.029 -5.238 -22.828 1.00 28.05 237 TRP U N 1
ATOM 1878 C CA . TRP A 1 240 ? -35.737 -4.782 -22.320 1.00 25.94 237 TRP U CA 1
ATOM 1879 C C . TRP A 1 240 ? -34.586 -5.531 -22.996 1.00 26.59 237 TRP U C 1
ATOM 1880 O O . TRP A 1 240 ? -33.586 -4.922 -23.385 1.00 26.52 237 TRP U O 1
ATOM 1891 N N . ILE A 1 241 ? -34.731 -6.850 -23.155 1.00 27.06 238 ILE U N 1
ATOM 1892 C CA . ILE A 1 241 ? -33.674 -7.669 -23.744 1.00 28.50 238 ILE U CA 1
ATOM 1893 C C . ILE A 1 241 ? -33.476 -7.301 -25.211 1.00 29.58 238 ILE U C 1
ATOM 1894 O O . ILE A 1 241 ? -32.354 -7.025 -25.640 1.00 29.23 238 ILE U O 1
ATOM 1899 N N . ARG A 1 242 ? -34.573 -7.293 -25.957 1.00 33.91 239 ARG U N 1
ATOM 1900 C CA . ARG A 1 242 ? -34.537 -6.927 -27.382 1.00 38.02 239 ARG U CA 1
ATOM 1901 C C . ARG A 1 242 ? -34.005 -5.521 -27.593 1.00 37.28 239 ARG U C 1
ATOM 1902 O O . ARG A 1 242 ? -33.131 -5.307 -28.434 1.00 39.24 239 ARG U O 1
ATOM 1910 N N . SER A 1 243 ? -34.515 -4.572 -26.816 1.00 38.82 240 SER U N 1
ATOM 1911 C CA . SER A 1 243 ? -34.082 -3.183 -26.954 1.00 38.83 240 SER U CA 1
ATOM 1912 C C . SER A 1 243 ? -32.580 -3.075 -26.738 1.00 39.36 240 SER U C 1
ATOM 1913 O O . SER A 1 243 ? -31.912 -2.340 -27.463 1.00 40.46 240 SER U O 1
ATOM 1916 N N . HIS A 1 244 ? -32.041 -3.838 -25.784 1.00 35.46 241 HIS U N 1
ATOM 1917 C CA . HIS A 1 244 ? -30.621 -3.740 -25.446 1.00 33.56 241 HIS U CA 1
ATOM 1918 C C . HIS A 1 244 ? -29.693 -4.643 -26.258 1.00 33.62 241 HIS U C 1
ATOM 1919 O O . HIS A 1 244 ? -28.471 -4.532 -26.132 1.00 33.17 241 HIS U O 1
ATOM 1926 N N . THR A 1 245 ? -30.252 -5.518 -27.091 1.00 33.17 242 THR U N 1
ATOM 1927 C CA . THR A 1 245 ? -29.434 -6.361 -27.969 1.00 34.96 242 THR U CA 1
ATOM 1928 C C . THR A 1 245 ? -29.559 -6.036 -29.464 1.00 40.22 242 THR U C 1
ATOM 1929 O O . THR A 1 245 ? -28.693 -6.442 -30.244 1.00 43.05 242 THR U O 1
ATOM 1933 N N . LYS A 1 246 ? -30.622 -5.324 -29.854 1.00 44.95 243 LYS U N 1
ATOM 1934 C CA . LYS A 1 246 ? -30.877 -4.932 -31.262 1.00 49.02 243 LYS U CA 1
ATOM 1935 C C . LYS A 1 246 ? -29.620 -4.839 -32.128 1.00 49.66 243 LYS U C 1
ATOM 1936 O O . LYS A 1 246 ? -28.781 -3.968 -31.920 1.00 55.02 243 LYS U O 1
ATOM 1942 N N . CYS B 2 1 ? -23.969 -13.019 4.015 1.00 89.28 1 CYS P N 1
ATOM 1943 C CA . CYS B 2 1 ? -22.894 -13.181 2.984 1.00 88.31 1 CYS P CA 1
ATOM 1944 C C . CYS B 2 1 ? -22.637 -14.651 2.637 1.00 83.27 1 CYS P C 1
ATOM 1945 O O . CYS B 2 1 ? -21.511 -15.046 2.319 1.00 81.15 1 CYS P O 1
ATOM 1948 N N . SER B 2 2 ? -23.702 -15.448 2.701 1.00 78.71 2 SER P N 1
ATOM 1949 C CA . SER B 2 2 ? -23.683 -16.849 2.294 1.00 73.83 2 SER P CA 1
ATOM 1950 C C . SER B 2 2 ? -25.002 -17.166 1.583 1.00 67.45 2 SER P C 1
ATOM 1951 O O . SER B 2 2 ? -25.649 -18.184 1.856 1.00 69.23 2 SER P O 1
ATOM 1954 N N . ALA B 2 3 ? -25.383 -16.282 0.661 1.00 56.49 3 ALA P N 1
ATOM 1955 C CA . ALA B 2 3 ? -26.715 -16.292 0.070 1.00 49.62 3 ALA P CA 1
ATOM 1956 C C . ALA B 2 3 ? -26.687 -15.865 -1.391 1.00 43.84 3 ALA P C 1
ATOM 1957 O O . ALA B 2 3 ? -25.755 -15.179 -1.841 1.00 40.26 3 ALA P O 1
ATOM 1959 N N . ARG B 2 4 ? -27.706 -16.292 -2.120 1.00 38.29 4 ARG P N 1
ATOM 1960 C CA . ARG B 2 4 ? -27.933 -15.749 -3.421 1.00 38.70 4 ARG P CA 1
ATOM 1961 C C . ARG B 2 4 ? -28.389 -14.312 -3.269 1.00 37.06 4 ARG P C 1
ATOM 1962 O O . ARG B 2 4 ? -29.281 -14.046 -2.497 1.00 38.05 4 ARG P O 1
ATOM 1970 N N . GLY B 2 5 ? -27.788 -13.415 -4.021 1.00 35.44 5 GLY P N 1
ATOM 1971 C CA . GLY B 2 5 ? -27.968 -11.979 -3.873 1.00 35.70 5 GLY P CA 1
ATOM 1972 C C . GLY B 2 5 ? -26.653 -11.306 -3.505 1.00 36.49 5 GLY P C 1
ATOM 1973 O O . GLY B 2 5 ? -26.427 -10.136 -3.834 1.00 37.85 5 GLY P O 1
ATOM 1974 N N . LEU B 2 6 ? -25.776 -12.031 -2.818 1.00 35.62 6 LEU P N 1
ATOM 1975 C CA . LEU B 2 6 ? -24.538 -11.432 -2.336 1.00 37.19 6 LEU P CA 1
ATOM 1976 C C . LEU B 2 6 ? -23.281 -11.917 -3.059 1.00 36.44 6 LEU P C 1
ATOM 1977 O O . LEU B 2 6 ? -22.176 -11.628 -2.606 1.00 35.72 6 LEU P O 1
ATOM 1982 N N . GLU B 2 7 ? -23.427 -12.582 -4.201 1.00 33.88 7 GLU P N 1
ATOM 1983 C CA . GLU B 2 7 ? -22.234 -12.938 -4.950 1.00 33.61 7 GLU P CA 1
ATOM 1984 C C . GLU B 2 7 ? -21.507 -11.692 -5.431 1.00 33.71 7 GLU P C 1
ATOM 1985 O O . GLU B 2 7 ? -22.125 -10.751 -5.798 1.00 31.94 7 GLU P O 1
ATOM 1991 N N . ASN B 2 8 ? -20.184 -11.712 -5.370 1.00 33.83 8 ASN P N 1
ATOM 1992 C CA . ASN B 2 8 ? -19.375 -10.579 -5.830 1.00 36.31 8 ASN P CA 1
ATOM 1993 C C . ASN B 2 8 ? -19.765 -9.241 -5.171 1.00 37.11 8 ASN P C 1
ATOM 1994 O O . ASN B 2 8 ? -19.857 -8.213 -5.841 1.00 36.24 8 ASN P O 1
ATOM 1999 N N . HIS B 2 9 ? -19.995 -9.264 -3.859 1.00 40.14 9 HIS P N 1
ATOM 2000 C CA . HIS B 2 9 ? -20.363 -8.049 -3.121 1.00 43.65 9 HIS P CA 1
ATOM 2001 C C . HIS B 2 9 ? -19.206 -7.541 -2.262 1.00 48.24 9 HIS P C 1
ATOM 2002 O O . HIS B 2 9 ? -18.516 -8.324 -1.599 1.00 47.02 9 HIS P O 1
ATOM 2009 N N . ALA B 2 10 ? -19.001 -6.226 -2.300 1.00 52.16 10 ALA P N 1
ATOM 2010 C CA . ALA B 2 10 ? -17.913 -5.582 -1.582 1.00 57.05 10 ALA P CA 1
ATOM 2011 C C . ALA B 2 10 ? -18.180 -5.628 -0.088 1.00 61.94 10 ALA P C 1
ATOM 2012 O O . ALA B 2 10 ? -17.315 -6.041 0.683 1.00 63.50 10 ALA P O 1
ATOM 2014 N N . ALA B 2 11 ? -19.387 -5.219 0.302 1.00 67.89 11 ALA P N 1
ATOM 2015 C CA . ALA B 2 11 ? -19.812 -5.212 1.706 1.00 73.11 11 ALA P CA 1
ATOM 2016 C C . ALA B 2 11 ? -19.479 -6.524 2.416 1.00 78.14 11 ALA P C 1
ATOM 2017 O O . ALA B 2 11 ? -19.161 -6.526 3.605 1.00 80.89 11 ALA P O 1
ATOM 2019 N N . CYS B 2 12 ? -19.559 -7.631 1.678 1.00 83.70 12 CYS P N 1
ATOM 2020 C CA . CYS B 2 12 ? -19.143 -8.944 2.174 1.00 86.76 12 CYS P CA 1
ATOM 2021 C C . CYS B 2 12 ? -17.622 -9.093 2.152 1.00 87.14 12 CYS P C 1
ATOM 2022 O O . CYS B 2 12 ? -16.911 -8.393 2.873 1.00 87.53 12 CYS P O 1
#

Nearest PDB structures (foldseek):
  4h42-assembly1_U  TM=1.002E+00  e=3.427E-49  Homo sapiens
  6l05-assembly1_U  TM=1.003E+00  e=7.287E-49  Homo sapiens
  3mwi-assembly1_U  TM=1.002E+00  e=6.200E-49  Homo sapiens
  1sc8-assembly1_U  TM=9.995E-01  e=1.922E-48  Homo sapiens
  3ig6-assembly1_B  TM=9.904E-01  e=3.670E-48  Homo sapiens

B-factor: mean 31.31, std 12.86, range [14.51, 94.86]

Foldseek 3Di:
DADFFFDFLLVVQQKKWKWFADDVGDIDTQEIWGAADQFKTKFFLVSQVVPPDQQGMKMKGLDFFDPDDDPPMDIWGFPDKAHDPPWDDDPFATPSGMIMTGTAHPVGGGHDDDSRHDHFAADAAPDDDDFQAKWKAKFQAPNFLPDPDTGGGIGMHIWTWHDPVLCLPVLHPNPSDDPQKTWTAHPQLRAWGAPRHGGTFTWGQDPNGIHRQWTFGTWDGGSDPRITTMTGGRSPCVVVVVVVPD/DPDPVCPPHPVD

Secondary structure (DSSP, 8-state):
--STT-TT-S--/-BSSEE--GGGSTTEEEEEEE-TTS-EEEEEEEEEEETTEEEE-GGGTTTS--GGGEEEEES--BSSS--TT-EEEEEEEEEE-TT-EE-SS-EES--EEEEEE-TTS------SS----BPPPTT--PPTT-EEEEEES--SSTT-SSPPSB-EEEEEEEE-HHHHTSTTTTGGGS-TTEEEEE-TTS--B--TT-TT-EEEEEETTEEEEEEEEEE-SSSSBTTB-EEEEEGGG-HHHHHHHH-

Sequence (258 aa):
IIGGEFTTIENQPWFAAIYRRHRGGSVTYVCGGSLISPCWVISATHCFIDYPKKEDYIVYLGRSRLNSNTQGEMKFEVENLILHKDYSADTLAHHNDIALLKIRSKEGRCAQPSRTIQTIALPSMYNDPQFGTSCEITGFGKEQSTDYLYPEQLKMTVVKLISHRECQQPHYYGSEVTTKMLCAADPQWKTDSCQGDAGGPLVCSLQGRMTLTGIVSWGRGCALKDKPGVYTRVSHFLPWIRSHTKCSARGLENHAAC

Radius of gyration: 16.49 Å; Cα contacts (8 Å, |Δi|>4): 699; chains: 2; bounding box: 47×35×38 Å

Solvent-accessible surface area: 11441 Å² total; per-residue (Å²): 0,25,32,45,109,113,10,54,0,80,81,0,15,15,1,0,1,0,7,10,74,30,177,94,50,73,70,63,28,2,0,1,0,1,0,24,36,62,31,22,0,0,0,0,0,0,0,0,59,56,48,80,126,78,90,32,0,8,0,33,0,0,16,9,92,8,105,47,122,26,178,50,39,43,95,4,68,9,49,52,30,35,44,15,163,79,37,55,52,69,137,37,0,14,51,17,1,0,0,0,0,58,0,122,17,156,121,48,142,37,8,112,81,49,207,16,1,76,57,7,29,58,7,68,142,149,46,28,20,149,147,40,37,58,4,42,0,0,1,0,0,17,53,106,44,127,40,210,136,54,13,56,40,0,9,32,11,82,1,84,8,26,17,121,192,66,0,74,64,125,99,16,11,18,100,49,5,43,90,76,13,19,4,0,7,10,95,144,44,136,7,4,0,0,25,0,1,0,0,0,0,0,3,1,74,21,159,80,154,91,4,0,0,0,0,1,1,1,2,138,22,8,28,76,146,27,48,1,0,1,0,4,49,0,1,30,8,17,81,22,2,138,73,67,39,212,94,58,24,5,1,58,3,29,34,60,102,85